Protein AF-A0AAV1LU14-F1 (afdb_monomer_lite)

Sequence (268 aa):
MPRAQYNVAVTFDRQRISSCNCTCSSSAHWCSHIVAVCLYRIHLPTQVCLRAPVSESLQRLRRDQLQKFAQYLISELPRQVLPTAQRILDELLSAQPNQINATCGAPDPTAGASAYEYTSWFLDEKTLHNNINKILVKFCVPAPIVFSDVNYLSTSAPPAAAEWSSLLRPLRGREPEGMWNLLSIVREMFKRNDRNAIPLLEIITEEVMACEQIIVWWYSTKAALVAWGGGTGGGKHGGGGGNSSAQHACSSLCDEVSVHTEINKVGK

Structure (mmCIF, N/CA/C/O backbone):
data_AF-A0AAV1LU14-F1
#
_entry.id   AF-A0AAV1LU14-F1
#
loop_
_atom_site.group_PDB
_atom_site.id
_atom_site.type_symbol
_atom_site.label_atom_id
_atom_site.label_alt_id
_atom_site.label_comp_id
_atom_site.label_asym_id
_atom_site.label_entity_id
_atom_site.label_seq_id
_atom_site.pdbx_PDB_ins_code
_atom_site.Cartn_x
_atom_site.Cartn_y
_atom_site.Cartn_z
_atom_site.occupancy
_atom_site.B_iso_or_equiv
_atom_site.auth_seq_id
_atom_site.auth_comp_id
_atom_site.auth_asym_id
_atom_site.auth_atom_id
_atom_site.pdbx_PDB_model_num
ATOM 1 N N . MET A 1 1 ? -25.941 -21.737 -4.118 1.00 44.78 1 MET A N 1
ATOM 2 C CA . MET A 1 1 ? -24.981 -21.784 -2.992 1.00 44.78 1 MET A CA 1
ATOM 3 C C . MET A 1 1 ? -24.961 -20.420 -2.316 1.00 44.78 1 MET A C 1
ATOM 5 O O . MET A 1 1 ? -25.003 -19.436 -3.050 1.00 44.78 1 MET A O 1
ATOM 9 N N . PRO A 1 2 ? -24.957 -20.325 -0.975 1.00 50.56 2 PRO A N 1
ATOM 10 C CA . PRO A 1 2 ? -24.855 -19.038 -0.292 1.00 50.56 2 PRO A CA 1
ATOM 11 C C . PRO A 1 2 ? -23.513 -18.391 -0.651 1.00 50.56 2 PRO A C 1
ATOM 13 O O . PRO A 1 2 ? -22.479 -19.054 -0.593 1.00 50.56 2 PRO A O 1
ATOM 16 N N . ARG A 1 3 ? -23.515 -17.119 -1.058 1.00 73.19 3 ARG A N 1
ATOM 17 C CA . ARG A 1 3 ? -22.263 -16.371 -1.230 1.00 73.19 3 ARG A CA 1
ATOM 18 C C . ARG A 1 3 ? -21.641 -16.176 0.150 1.00 73.19 3 ARG A C 1
ATOM 20 O O . ARG A 1 3 ? -22.299 -15.634 1.034 1.00 73.19 3 ARG A O 1
ATOM 27 N N . ALA A 1 4 ? -20.399 -16.621 0.324 1.00 81.06 4 ALA A N 1
ATOM 28 C CA . ALA A 1 4 ? -19.637 -16.328 1.530 1.00 81.06 4 ALA A CA 1
ATOM 29 C C . ALA A 1 4 ? -19.513 -14.805 1.694 1.00 81.06 4 ALA A C 1
ATOM 31 O O . ALA A 1 4 ? -19.232 -14.093 0.727 1.00 81.06 4 ALA A O 1
ATOM 32 N N . GLN A 1 5 ? -19.771 -14.310 2.903 1.00 88.44 5 GLN A N 1
ATOM 33 C CA . GLN A 1 5 ? -19.598 -12.903 3.249 1.00 88.44 5 GLN A CA 1
ATOM 34 C C . GLN A 1 5 ? -18.244 -12.726 3.929 1.00 88.44 5 GLN A C 1
ATOM 36 O O . GLN A 1 5 ? -17.899 -13.486 4.832 1.00 88.44 5 GLN A O 1
ATOM 41 N N . TYR A 1 6 ? -17.493 -11.718 3.494 1.00 91.75 6 TYR A N 1
ATOM 42 C CA . TYR A 1 6 ? -16.190 -11.381 4.054 1.00 91.75 6 TYR A CA 1
ATOM 43 C C . TYR A 1 6 ? -16.214 -9.949 4.570 1.00 91.75 6 TYR A C 1
ATOM 45 O O . TYR A 1 6 ? -16.588 -9.022 3.853 1.00 91.75 6 TYR A O 1
ATOM 53 N N . ASN A 1 7 ? -15.765 -9.769 5.805 1.00 90.62 7 ASN A N 1
ATOM 54 C CA . ASN A 1 7 ? -15.493 -8.459 6.373 1.00 90.62 7 ASN A CA 1
ATOM 55 C C . ASN A 1 7 ? -14.121 -7.978 5.901 1.00 90.62 7 ASN A C 1
ATOM 57 O O . ASN A 1 7 ? -13.133 -8.716 6.003 1.00 90.62 7 ASN A O 1
ATOM 61 N N . VAL A 1 8 ? -14.086 -6.749 5.390 1.00 91.94 8 VAL A N 1
ATOM 62 C CA . VAL A 1 8 ? -12.891 -6.058 4.906 1.00 91.94 8 VAL A CA 1
ATOM 63 C C . VAL A 1 8 ? -12.795 -4.719 5.625 1.00 91.94 8 VAL A C 1
ATOM 65 O O . VAL A 1 8 ? -13.772 -3.972 5.674 1.00 91.94 8 VAL A O 1
ATOM 68 N N . ALA A 1 9 ? -11.622 -4.408 6.161 1.00 90.31 9 ALA A N 1
ATOM 69 C CA . ALA A 1 9 ? -11.303 -3.114 6.743 1.00 90.31 9 ALA A CA 1
ATOM 70 C C . ALA A 1 9 ? -10.085 -2.531 6.023 1.00 90.31 9 ALA A C 1
ATOM 72 O O . ALA A 1 9 ? -9.088 -3.225 5.828 1.00 90.31 9 ALA A O 1
ATOM 73 N N . VAL A 1 10 ? -10.179 -1.265 5.621 1.00 91.19 10 VAL A N 1
ATOM 74 C CA . VAL A 1 10 ? -9.091 -0.517 4.983 1.00 91.19 10 VAL A CA 1
ATOM 75 C C . VAL A 1 10 ? -8.906 0.771 5.764 1.00 91.19 10 VAL A C 1
ATOM 77 O O . VAL A 1 10 ? -9.848 1.558 5.886 1.00 91.19 10 VAL A O 1
ATOM 80 N N . THR A 1 11 ? -7.705 0.974 6.288 1.00 89.56 11 THR A N 1
ATOM 81 C CA . THR A 1 11 ? -7.362 2.156 7.074 1.00 89.56 11 THR A CA 1
ATOM 82 C C . THR A 1 11 ? -6.614 3.140 6.196 1.00 89.56 11 THR A C 1
ATOM 84 O O . THR A 1 11 ? -5.674 2.776 5.484 1.00 89.56 11 THR A O 1
ATOM 87 N N . PHE A 1 12 ? -7.048 4.396 6.252 1.00 86.50 12 PHE A N 1
ATOM 88 C CA . PHE A 1 12 ? -6.420 5.494 5.537 1.00 86.50 12 PHE A CA 1
ATOM 89 C C . PHE A 1 12 ? -5.783 6.446 6.534 1.00 86.50 12 PHE A C 1
ATOM 91 O O . PHE A 1 12 ? -6.418 6.835 7.511 1.00 86.50 12 PHE A O 1
ATOM 98 N N . ASP A 1 13 ? -4.561 6.862 6.243 1.00 84.19 13 ASP A N 1
ATOM 99 C CA . ASP A 1 13 ? -3.849 7.863 7.019 1.00 84.19 13 ASP A CA 1
ATOM 100 C C . ASP A 1 13 ? -3.044 8.755 6.072 1.00 84.19 13 ASP A C 1
ATOM 102 O O . ASP A 1 13 ? -2.396 8.254 5.157 1.00 84.19 13 ASP A O 1
ATOM 106 N N . ARG A 1 14 ? -3.136 10.081 6.233 1.00 82.31 14 ARG A N 1
ATOM 107 C CA . ARG A 1 14 ? -2.430 11.091 5.409 1.00 82.31 14 ARG A CA 1
ATOM 108 C C . ARG A 1 14 ? -2.402 10.775 3.903 1.00 82.31 14 ARG A C 1
ATOM 110 O O . ARG A 1 14 ? -1.352 10.825 3.271 1.00 82.31 14 ARG A O 1
ATOM 117 N N . GLN A 1 15 ? -3.571 10.468 3.329 1.00 80.88 15 GLN A N 1
ATOM 118 C CA . GLN A 1 15 ? -3.760 10.111 1.906 1.00 80.88 15 GLN A CA 1
ATOM 119 C C . GLN A 1 15 ? -3.139 8.769 1.470 1.00 80.88 15 GLN A C 1
ATOM 121 O O . GLN A 1 15 ? -3.100 8.464 0.282 1.00 80.88 15 GLN A O 1
ATOM 126 N N . ARG A 1 16 ? -2.701 7.934 2.411 1.00 86.62 16 ARG A N 1
ATOM 127 C CA . ARG A 1 16 ? -2.144 6.601 2.168 1.00 86.62 16 ARG A CA 1
ATOM 128 C C . ARG A 1 16 ? -3.057 5.540 2.748 1.00 86.62 16 ARG A C 1
ATOM 130 O O . ARG A 1 16 ? -3.745 5.772 3.737 1.00 86.62 16 ARG A O 1
ATOM 137 N N . ILE A 1 17 ? -3.043 4.360 2.145 1.00 90.38 17 ILE A N 1
ATOM 138 C CA . ILE A 1 17 ? -3.579 3.164 2.792 1.00 90.38 17 ILE A CA 1
ATOM 139 C C . ILE A 1 17 ? -2.483 2.654 3.723 1.00 90.38 17 ILE A C 1
ATOM 141 O O . ILE A 1 17 ? -1.405 2.315 3.242 1.00 90.38 17 ILE A O 1
ATOM 145 N N . SER A 1 18 ? -2.736 2.656 5.030 1.00 89.25 18 SER A N 1
ATOM 146 C CA . SER A 1 18 ? -1.753 2.278 6.059 1.00 89.25 18 SER A CA 1
ATOM 147 C C . SER A 1 18 ? -1.917 0.834 6.527 1.00 89.25 18 SER A C 1
ATOM 149 O O . SER A 1 18 ? -0.957 0.200 6.954 1.00 89.25 18 SER A O 1
ATOM 151 N N . SER A 1 19 ? -3.120 0.273 6.404 1.00 89.38 19 SER A N 1
ATOM 152 C CA . SER A 1 19 ? -3.358 -1.153 6.623 1.00 89.38 19 SER A CA 1
ATOM 153 C C . SER A 1 19 ? -4.611 -1.637 5.903 1.00 89.38 19 SER A C 1
ATOM 155 O O . SER A 1 19 ? -5.549 -0.878 5.646 1.00 89.38 19 SER A O 1
ATOM 157 N N . CYS A 1 20 ? -4.622 -2.926 5.577 1.00 91.69 20 CYS A N 1
ATOM 158 C CA . CYS A 1 20 ? -5.794 -3.638 5.091 1.00 91.69 20 CYS A CA 1
ATOM 159 C C . CYS A 1 20 ? -5.951 -4.941 5.872 1.00 91.69 20 CYS A C 1
ATOM 161 O O . CYS A 1 20 ? -4.972 -5.634 6.136 1.00 91.69 20 CYS A O 1
ATOM 163 N N . ASN A 1 21 ? -7.188 -5.294 6.199 1.00 91.25 21 ASN A N 1
ATOM 164 C CA . ASN A 1 21 ? -7.527 -6.567 6.815 1.00 91.25 21 ASN A CA 1
ATOM 165 C C . ASN A 1 21 ? -8.732 -7.179 6.101 1.00 91.25 21 ASN A C 1
ATOM 167 O O . ASN A 1 21 ? -9.701 -6.486 5.786 1.00 91.25 21 ASN A O 1
ATOM 171 N N . CYS A 1 22 ? -8.689 -8.485 5.865 1.00 93.50 22 CYS A N 1
ATOM 172 C CA . CYS A 1 22 ? -9.801 -9.229 5.300 1.00 93.50 22 CYS A CA 1
ATOM 173 C C . CYS A 1 22 ? -9.942 -10.575 6.003 1.00 93.50 22 CYS A C 1
ATOM 175 O O . CYS A 1 22 ? -8.968 -11.278 6.230 1.00 93.50 22 CYS A O 1
ATOM 177 N N . THR A 1 23 ? -11.183 -10.958 6.282 1.00 94.06 23 THR A N 1
ATOM 178 C CA . THR A 1 23 ? -11.536 -12.246 6.909 1.00 94.06 23 THR A CA 1
ATOM 179 C C . THR A 1 23 ? -11.527 -13.439 5.943 1.00 94.06 23 THR A C 1
ATOM 181 O O . THR A 1 23 ? -11.951 -14.534 6.305 1.00 94.06 23 THR A O 1
ATOM 184 N N . CYS A 1 24 ? -11.080 -13.253 4.698 1.00 93.44 24 CYS A N 1
ATOM 185 C CA . CYS A 1 24 ? -10.922 -14.357 3.753 1.00 93.44 24 CYS A CA 1
ATOM 186 C C . CYS A 1 24 ? -9.660 -15.184 4.051 1.00 93.44 24 CYS A C 1
ATOM 188 O O . CYS A 1 24 ? -8.749 -14.726 4.730 1.00 93.44 24 CYS A O 1
ATOM 190 N N . SER A 1 25 ? -9.570 -16.390 3.492 1.00 91.62 25 SER A N 1
ATOM 191 C CA . SER A 1 25 ? -8.435 -17.305 3.693 1.00 91.62 25 SER A CA 1
ATOM 192 C C . SER A 1 25 ? -7.202 -16.990 2.831 1.00 91.62 25 SER A C 1
ATOM 194 O O . SER A 1 25 ? -6.298 -17.814 2.727 1.00 91.62 25 SER A O 1
ATOM 196 N N . SER A 1 26 ? -7.178 -15.843 2.149 1.00 89.44 26 SER A N 1
ATOM 197 C CA . SER A 1 26 ? -6.052 -15.443 1.303 1.00 89.44 26 SER A CA 1
ATOM 198 C C . SER A 1 26 ? -4.865 -15.021 2.164 1.00 89.44 26 SER A C 1
ATOM 200 O O . SER A 1 26 ? -5.010 -14.160 3.023 1.00 89.44 26 SER A O 1
ATOM 202 N N . SER A 1 27 ? -3.678 -15.548 1.867 1.00 87.19 27 SER A N 1
ATOM 203 C CA . SER A 1 27 ? -2.420 -15.093 2.472 1.00 87.19 27 SER A CA 1
ATOM 204 C C . SER A 1 27 ? -1.851 -13.827 1.820 1.00 87.19 27 SER A C 1
ATOM 206 O O . SER A 1 27 ? -0.866 -13.280 2.305 1.00 87.19 27 SER A O 1
ATOM 208 N N . ALA A 1 28 ? -2.427 -13.370 0.703 1.00 85.88 28 ALA A N 1
ATOM 209 C CA . ALA A 1 28 ? -1.973 -12.165 0.016 1.00 85.88 28 ALA A CA 1
ATOM 210 C C . ALA A 1 28 ? -2.327 -10.892 0.801 1.00 85.88 28 ALA A C 1
ATOM 212 O O . ALA A 1 28 ? -3.472 -10.731 1.228 1.00 85.88 28 ALA A O 1
ATOM 213 N N . HIS A 1 29 ? -1.381 -9.950 0.865 1.00 86.12 29 HIS A N 1
ATOM 214 C CA . HIS A 1 29 ? -1.589 -8.607 1.423 1.00 86.12 29 HIS A CA 1
ATOM 215 C C . HIS A 1 29 ? -2.742 -7.853 0.732 1.00 86.12 29 HIS A C 1
ATOM 217 O O . HIS A 1 29 ? -3.479 -7.111 1.377 1.00 86.12 29 HIS A O 1
ATOM 223 N N . TRP A 1 30 ? -2.932 -8.091 -0.571 1.00 91.31 30 TRP A N 1
ATOM 224 C CA . TRP A 1 30 ? -3.971 -7.484 -1.406 1.00 91.31 30 TRP A CA 1
ATOM 225 C C . TRP A 1 30 ? -4.841 -8.556 -2.066 1.00 91.31 30 TRP A C 1
ATOM 227 O O . TRP A 1 30 ? -4.646 -8.927 -3.222 1.00 91.31 30 TRP A O 1
ATOM 237 N N . CYS A 1 31 ? -5.815 -9.086 -1.327 1.00 93.31 31 CYS A N 1
ATOM 238 C CA . CYS A 1 31 ? -6.802 -10.004 -1.897 1.00 93.31 31 CYS A CA 1
ATOM 239 C C . CYS A 1 31 ? -7.838 -9.271 -2.772 1.00 93.31 31 CYS A C 1
ATOM 241 O O . CYS A 1 31 ? -8.047 -8.061 -2.646 1.00 93.31 31 CYS A O 1
ATOM 243 N N . SER A 1 32 ? -8.555 -10.015 -3.619 1.00 94.50 32 SER A N 1
ATOM 244 C CA . SER A 1 32 ? -9.593 -9.460 -4.501 1.00 94.50 32 SER A CA 1
ATOM 245 C C . SER A 1 32 ? -10.695 -8.706 -3.747 1.00 94.50 32 SER A C 1
ATOM 247 O O . SER A 1 32 ? -11.228 -7.736 -4.276 1.00 94.50 32 SER A O 1
ATOM 249 N N . HIS A 1 33 ? -11.009 -9.094 -2.506 1.00 94.69 33 HIS A N 1
ATOM 250 C CA . HIS A 1 33 ? -11.988 -8.396 -1.669 1.00 94.69 33 HIS A CA 1
ATOM 251 C C . HIS A 1 33 ? -11.509 -7.003 -1.241 1.00 94.69 33 HIS A C 1
ATOM 253 O O . HIS A 1 33 ? -12.288 -6.054 -1.282 1.00 94.69 33 HIS A O 1
ATOM 259 N N . ILE A 1 34 ? -10.230 -6.864 -0.874 1.00 94.50 34 ILE A N 1
ATOM 260 C CA . ILE A 1 34 ? -9.627 -5.562 -0.547 1.00 94.50 34 ILE A CA 1
ATOM 261 C C . ILE A 1 34 ? -9.656 -4.667 -1.787 1.00 94.50 34 ILE A C 1
ATOM 263 O O . ILE A 1 34 ? -10.159 -3.546 -1.726 1.00 94.50 34 ILE A O 1
ATOM 267 N N . VAL A 1 35 ? -9.204 -5.192 -2.932 1.00 94.06 35 VAL A N 1
ATOM 268 C CA . VAL A 1 35 ? -9.213 -4.456 -4.205 1.00 94.06 35 VAL A CA 1
ATOM 269 C C . VAL A 1 35 ? -10.634 -4.026 -4.576 1.00 94.06 35 VAL A C 1
ATOM 271 O O . VAL A 1 35 ? -10.850 -2.867 -4.927 1.00 94.06 35 VAL A O 1
ATOM 274 N N . ALA A 1 36 ? -11.618 -4.918 -4.437 1.00 93.56 36 ALA A N 1
ATOM 275 C CA . ALA A 1 36 ? -13.019 -4.613 -4.709 1.00 93.56 36 ALA A CA 1
ATOM 276 C C . ALA A 1 36 ? -13.546 -3.473 -3.825 1.00 93.56 36 ALA A C 1
ATOM 278 O O . ALA A 1 36 ? -14.210 -2.577 -4.339 1.00 93.56 36 ALA A O 1
ATOM 279 N N . VAL A 1 37 ? -13.218 -3.454 -2.528 1.00 92.19 37 VAL A N 1
ATOM 280 C CA . VAL A 1 37 ? -13.609 -2.361 -1.619 1.00 92.19 37 VAL A CA 1
ATOM 281 C C . VAL A 1 37 ? -12.940 -1.041 -2.003 1.00 92.19 37 VAL A C 1
ATOM 283 O O . VAL A 1 37 ? -13.609 -0.006 -2.036 1.00 92.19 37 VAL A O 1
ATOM 286 N N . CYS A 1 38 ? -11.649 -1.057 -2.348 1.00 92.50 38 CYS A N 1
ATOM 287 C CA . CYS A 1 38 ? -10.942 0.138 -2.812 1.00 92.50 38 CYS A CA 1
ATOM 288 C C . CYS A 1 38 ? -11.562 0.702 -4.100 1.00 92.50 38 CYS A C 1
ATOM 290 O O . CYS A 1 38 ? -11.846 1.899 -4.165 1.00 92.50 38 CYS A O 1
ATOM 292 N N . LEU A 1 39 ? -11.832 -0.149 -5.095 1.00 93.81 39 LEU A N 1
ATOM 293 C CA . LEU A 1 39 ? -12.481 0.251 -6.347 1.00 93.81 39 LEU A CA 1
ATOM 294 C C . LEU A 1 39 ? -13.906 0.756 -6.108 1.00 93.81 39 LEU A C 1
ATOM 296 O O . LEU A 1 39 ? -14.283 1.802 -6.631 1.00 93.81 39 LEU A O 1
ATOM 300 N N . TYR A 1 40 ? -14.684 0.063 -5.273 1.00 92.94 40 TYR A N 1
ATOM 301 C CA . TYR A 1 40 ? -16.038 0.479 -4.916 1.00 92.94 40 TYR A CA 1
ATOM 302 C C . TYR A 1 40 ? -16.048 1.875 -4.288 1.00 92.94 40 TYR A C 1
ATOM 304 O O . TYR A 1 40 ? -16.843 2.720 -4.689 1.00 92.94 40 TYR A O 1
ATOM 312 N N . ARG A 1 41 ? -15.111 2.164 -3.376 1.00 91.94 41 ARG A N 1
ATOM 313 C CA . ARG A 1 41 ? -14.940 3.503 -2.793 1.00 91.94 41 ARG A CA 1
ATOM 314 C C . ARG A 1 41 ? -14.586 4.561 -3.839 1.00 91.94 41 ARG A C 1
ATOM 316 O O . ARG A 1 41 ? -15.063 5.685 -3.731 1.00 91.94 41 ARG A O 1
ATOM 323 N N . ILE A 1 42 ? -13.742 4.232 -4.818 1.00 91.75 42 ILE A N 1
ATOM 324 C CA . ILE A 1 42 ? -13.358 5.163 -5.892 1.00 91.75 42 ILE A CA 1
ATOM 325 C C . ILE A 1 42 ? -14.565 5.494 -6.776 1.00 91.75 42 ILE A C 1
ATOM 327 O O . ILE A 1 42 ? -14.777 6.657 -7.110 1.00 91.75 42 ILE A O 1
ATOM 331 N N . HIS A 1 43 ? -15.365 4.490 -7.137 1.00 94.12 43 HIS A N 1
ATOM 332 C CA . HIS A 1 43 ? -16.510 4.671 -8.028 1.00 94.12 43 HIS A CA 1
ATOM 333 C C . HIS A 1 43 ? -17.744 5.252 -7.329 1.00 94.12 43 HIS A C 1
ATOM 335 O O . HIS A 1 43 ? -18.488 6.016 -7.939 1.00 94.12 43 HIS A O 1
ATOM 341 N N . LEU A 1 44 ? -17.972 4.897 -6.062 1.00 92.69 44 LEU A N 1
ATOM 342 C CA . LEU A 1 44 ? -19.162 5.254 -5.286 1.00 92.69 44 LEU A CA 1
ATOM 343 C C . LEU A 1 44 ? -18.769 5.834 -3.913 1.00 92.69 44 LEU A C 1
ATOM 345 O O . LEU A 1 44 ? -19.103 5.260 -2.872 1.00 92.69 44 LEU A O 1
ATOM 349 N N . PRO A 1 45 ? -18.082 6.991 -3.877 1.00 86.56 45 PRO A N 1
ATOM 350 C CA . PRO A 1 45 ? -17.501 7.536 -2.648 1.00 86.56 45 PRO A CA 1
ATOM 351 C C . PRO A 1 45 ? -18.541 7.865 -1.573 1.00 86.56 45 PRO A C 1
ATOM 353 O O . PRO A 1 45 ? -18.254 7.743 -0.387 1.00 86.56 45 PRO A O 1
ATOM 356 N N . THR A 1 46 ? -19.760 8.239 -1.967 1.00 88.00 46 THR A N 1
ATOM 357 C CA . THR A 1 46 ? -20.853 8.581 -1.042 1.00 88.00 46 THR A CA 1
ATOM 358 C C . THR A 1 46 ? -21.524 7.363 -0.414 1.00 88.00 46 THR A C 1
ATOM 360 O O . THR A 1 46 ? -22.219 7.501 0.588 1.00 88.00 46 THR A O 1
ATOM 363 N N . GLN A 1 47 ? -21.324 6.169 -0.980 1.00 87.44 47 GLN A N 1
ATOM 364 C CA . GLN A 1 47 ? -21.924 4.932 -0.475 1.00 87.44 47 GLN A CA 1
ATOM 365 C C . GLN A 1 47 ? -21.024 4.210 0.534 1.00 87.44 47 GLN A C 1
ATOM 367 O O . GLN A 1 47 ? -21.460 3.258 1.179 1.00 87.44 47 GLN A O 1
ATOM 372 N N . VAL A 1 48 ? -19.772 4.649 0.688 1.00 83.31 48 VAL A N 1
ATOM 373 C CA . VAL A 1 48 ? -18.834 4.082 1.658 1.00 83.31 48 VAL A CA 1
ATOM 374 C C . VAL A 1 48 ? -18.821 4.950 2.908 1.00 83.31 48 VAL A C 1
ATOM 376 O O . VAL A 1 48 ? -18.328 6.075 2.900 1.00 83.31 48 VAL A O 1
ATOM 379 N N . CYS A 1 49 ? -19.344 4.412 4.010 1.00 80.94 49 CYS A N 1
ATOM 380 C CA . CYS A 1 49 ? -19.276 5.079 5.305 1.00 80.94 49 CYS A CA 1
ATOM 381 C C . CYS A 1 49 ? -17.825 5.105 5.800 1.00 80.94 49 CYS A C 1
ATOM 383 O O . CYS A 1 49 ? -17.269 4.069 6.168 1.00 80.94 49 CYS A O 1
ATOM 385 N N . LEU A 1 50 ? -17.229 6.295 5.855 1.00 82.50 50 LEU A N 1
ATOM 386 C CA . LEU A 1 50 ? -15.981 6.513 6.579 1.00 82.50 50 LEU A CA 1
ATOM 387 C C . LEU A 1 50 ? -16.293 6.572 8.073 1.00 82.50 50 LEU A C 1
ATOM 389 O O . LEU A 1 50 ? -17.256 7.217 8.488 1.00 82.50 50 LEU A O 1
ATOM 393 N N . ARG A 1 51 ? -15.499 5.871 8.877 1.00 84.69 51 ARG A N 1
ATOM 394 C CA . ARG A 1 51 ? -15.614 5.897 10.334 1.00 84.69 51 ARG A CA 1
ATOM 395 C C . ARG A 1 51 ? -14.376 6.565 10.902 1.00 84.69 51 ARG A C 1
ATOM 397 O O . ARG A 1 51 ? -13.267 6.254 10.479 1.00 84.69 51 ARG A O 1
ATOM 404 N N . ALA A 1 52 ? -14.597 7.485 11.832 1.00 83.75 52 ALA A N 1
ATOM 405 C CA . ALA A 1 52 ? -13.540 8.021 12.669 1.00 83.75 52 ALA A CA 1
ATOM 406 C C . ALA A 1 52 ? -12.935 6.907 13.546 1.00 83.75 52 ALA A C 1
ATOM 408 O O . ALA A 1 52 ? -13.586 5.866 13.729 1.00 83.75 52 ALA A O 1
ATOM 409 N N . PRO A 1 53 ? -11.734 7.122 14.110 1.00 84.88 53 PRO A N 1
ATOM 410 C CA . PRO A 1 53 ? -11.186 6.244 15.133 1.00 84.88 53 PRO A CA 1
ATOM 411 C C . PRO A 1 53 ? -12.209 5.957 16.236 1.00 84.88 53 PRO A C 1
ATOM 413 O O . PRO A 1 53 ? -13.044 6.795 16.599 1.00 84.88 53 PRO A O 1
ATOM 416 N N . VAL A 1 54 ? -12.163 4.744 16.771 1.00 88.12 54 VAL A N 1
ATOM 417 C CA . VAL A 1 54 ? -13.096 4.265 17.790 1.00 88.12 54 VAL A CA 1
ATOM 418 C C . VAL A 1 54 ? -13.019 5.147 19.033 1.00 88.12 54 VAL A C 1
ATOM 420 O O . VAL A 1 54 ? -14.062 5.463 19.598 1.00 88.12 54 VAL A O 1
ATOM 423 N N . SER A 1 55 ? -11.832 5.625 19.413 1.00 86.31 55 SER A N 1
ATOM 424 C CA . SER A 1 55 ? -11.641 6.573 20.521 1.00 86.31 55 SER A CA 1
ATOM 425 C C . SER A 1 55 ? -12.489 7.839 20.388 1.00 86.31 55 SER A C 1
ATOM 427 O O . SER A 1 55 ? -13.117 8.242 21.365 1.00 86.31 55 SER A O 1
ATOM 429 N N . GLU A 1 56 ? -12.595 8.424 19.192 1.00 87.88 56 GLU A N 1
ATOM 430 C CA . GLU A 1 56 ? -13.434 9.605 18.948 1.00 87.88 56 GLU A CA 1
ATOM 431 C C . GLU A 1 56 ? -14.920 9.277 19.155 1.00 87.88 56 GLU A C 1
ATOM 433 O O . GLU A 1 56 ? -15.674 10.042 19.760 1.00 87.88 56 GLU A O 1
ATOM 438 N N . SER A 1 57 ? -15.345 8.092 18.708 1.00 90.31 57 SER A N 1
ATOM 439 C CA . SER A 1 57 ? -16.714 7.623 18.932 1.00 90.31 57 SER A CA 1
ATOM 440 C C . SER A 1 57 ? -16.989 7.390 20.419 1.00 90.31 57 SER A C 1
ATOM 442 O O . SER A 1 57 ? -18.039 7.804 20.906 1.00 90.31 57 SER A O 1
ATOM 444 N N . LEU A 1 58 ? -16.044 6.791 21.153 1.00 90.44 58 LEU A N 1
ATOM 445 C CA . LEU A 1 58 ? -16.151 6.543 22.594 1.00 90.44 58 LEU A CA 1
ATOM 446 C C . LEU A 1 58 ? -16.232 7.845 23.40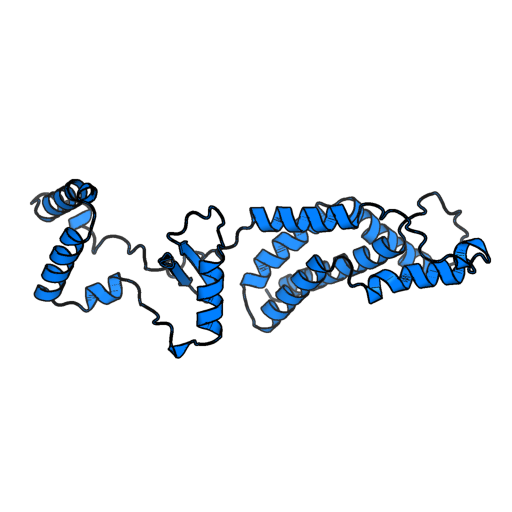0 1.00 90.44 58 LEU A C 1
ATOM 448 O O . LEU A 1 58 ? -17.049 7.932 24.313 1.00 90.44 58 LEU A O 1
ATOM 452 N N . GLN A 1 59 ? -15.455 8.871 23.037 1.00 87.56 59 GLN A N 1
ATOM 453 C CA . GLN A 1 59 ? -15.480 10.187 23.694 1.00 87.56 59 GLN A CA 1
ATOM 454 C C . GLN A 1 59 ? -16.836 10.893 23.575 1.00 87.56 59 GLN A C 1
ATOM 456 O O . GLN A 1 59 ? -17.214 11.673 24.448 1.00 87.56 59 GLN A O 1
ATOM 461 N N . ARG A 1 60 ? -17.591 10.616 22.507 1.00 90.38 60 ARG A N 1
ATOM 462 C CA . ARG A 1 60 ? -18.930 11.179 22.287 1.00 90.38 60 ARG A CA 1
ATOM 463 C C . ARG A 1 60 ? -20.026 10.459 23.081 1.00 90.38 60 ARG A C 1
ATOM 465 O O . ARG A 1 60 ? -21.152 10.957 23.137 1.00 90.38 60 ARG A O 1
ATOM 472 N N . LEU A 1 61 ? -19.743 9.290 23.665 1.00 92.94 61 LEU A N 1
ATOM 473 C CA . LEU A 1 61 ? -20.724 8.512 24.422 1.00 92.94 61 LEU A CA 1
ATOM 474 C C . LEU A 1 61 ? -20.883 9.037 25.853 1.00 92.94 61 LEU A C 1
ATOM 476 O O . LEU A 1 61 ? -19.924 9.352 26.551 1.00 92.94 61 LEU A O 1
ATOM 480 N N . ARG A 1 62 ? -22.130 9.057 26.333 1.00 94.44 62 ARG A N 1
ATOM 481 C CA . ARG A 1 62 ? -22.445 9.278 27.754 1.00 94.44 62 ARG A CA 1
ATOM 482 C C . ARG A 1 62 ? -22.151 8.019 28.573 1.00 94.44 62 ARG A C 1
ATOM 484 O O . ARG A 1 62 ? -22.104 6.920 28.025 1.00 94.44 62 ARG A O 1
ATOM 491 N N . ARG A 1 63 ? -22.041 8.155 29.901 1.00 93.69 63 ARG A N 1
ATOM 492 C CA . ARG A 1 63 ? -21.736 7.041 30.823 1.00 93.69 63 ARG A CA 1
ATOM 493 C C . ARG A 1 63 ? -22.664 5.831 30.652 1.00 93.69 63 ARG A C 1
ATOM 495 O O . ARG A 1 63 ? -22.184 4.704 30.623 1.00 93.69 63 ARG A O 1
ATOM 502 N N . ASP A 1 64 ? -23.970 6.054 30.508 1.00 95.31 64 ASP A N 1
ATOM 503 C CA . ASP A 1 64 ? -24.956 4.984 30.304 1.00 95.31 64 ASP A CA 1
ATOM 504 C C . ASP A 1 64 ? -24.768 4.270 28.956 1.00 95.31 64 ASP A C 1
ATOM 506 O O . ASP A 1 64 ? -24.907 3.051 28.865 1.00 95.31 64 ASP A O 1
ATOM 510 N N . GLN A 1 65 ? -24.416 5.020 27.909 1.00 95.06 65 GLN A N 1
ATOM 511 C CA . GLN A 1 65 ? -24.153 4.480 26.575 1.00 95.06 65 GLN A CA 1
ATOM 512 C C . GLN A 1 65 ? -22.835 3.712 26.535 1.00 95.06 65 GLN A C 1
ATOM 514 O O . GLN A 1 65 ? -22.776 2.655 25.919 1.00 95.06 65 GLN A O 1
ATOM 519 N N . LEU A 1 66 ? -21.805 4.199 27.228 1.00 93.88 66 LEU A N 1
ATOM 520 C CA . LEU A 1 66 ? -20.520 3.519 27.343 1.00 93.88 66 LEU A CA 1
ATOM 521 C C . LEU A 1 66 ? -20.658 2.194 28.107 1.00 93.88 66 LEU A C 1
ATOM 523 O O . LEU A 1 66 ? -20.098 1.183 27.692 1.00 93.88 66 LEU A O 1
ATOM 527 N N . GLN A 1 67 ? -21.460 2.171 29.178 1.00 93.69 67 GLN A N 1
ATOM 528 C CA . GLN A 1 67 ? -21.757 0.939 29.912 1.00 93.69 67 GLN A CA 1
ATOM 529 C C . GLN A 1 67 ? -22.506 -0.073 29.036 1.00 93.69 67 GLN A C 1
ATOM 531 O O . GLN A 1 67 ? -22.133 -1.244 29.008 1.00 93.69 67 GLN A O 1
ATOM 536 N N . LYS A 1 68 ? -23.520 0.376 28.28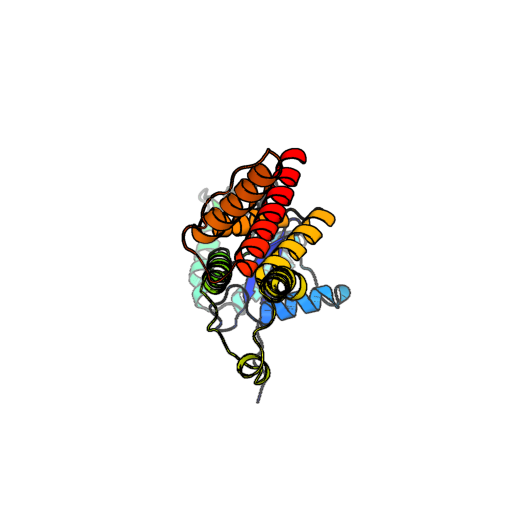2 1.00 95.44 68 LYS A N 1
ATOM 537 C CA . LYS A 1 68 ? -24.212 -0.476 27.303 1.00 95.44 68 LYS A CA 1
ATOM 538 C C . LYS A 1 68 ? -23.239 -0.991 26.247 1.00 95.44 68 LYS A C 1
ATOM 540 O O . LYS A 1 68 ? -23.200 -2.190 26.008 1.00 95.44 68 LYS A O 1
ATOM 545 N N . PHE A 1 69 ? -22.422 -0.118 25.662 1.00 94.44 69 PHE A N 1
ATOM 546 C CA . PHE A 1 69 ? -21.410 -0.496 24.678 1.00 94.44 69 PHE A CA 1
ATOM 547 C C . PHE A 1 69 ? -20.489 -1.600 25.210 1.00 94.44 69 PHE A C 1
ATOM 549 O O . PHE A 1 69 ? -20.328 -2.617 24.544 1.00 94.44 69 PHE A O 1
ATOM 556 N N . ALA A 1 70 ? -19.956 -1.452 26.427 1.00 93.38 70 ALA A N 1
ATOM 557 C CA . ALA A 1 70 ? -19.104 -2.466 27.044 1.00 93.38 70 ALA A CA 1
ATOM 558 C C . ALA A 1 70 ? -19.840 -3.803 27.257 1.00 93.38 70 ALA A C 1
ATOM 560 O O . ALA A 1 70 ? -19.289 -4.859 26.956 1.00 93.38 70 ALA A O 1
ATOM 561 N N . GLN A 1 71 ? -21.093 -3.772 27.722 1.00 92.88 71 GLN A N 1
ATOM 562 C CA . GLN A 1 71 ? -21.908 -4.978 27.920 1.00 92.88 71 GLN A CA 1
ATOM 563 C C . GLN A 1 71 ? -22.188 -5.711 26.602 1.00 92.88 71 GLN A C 1
ATOM 565 O O . GLN A 1 71 ? -21.994 -6.924 26.525 1.00 92.88 71 GLN A O 1
ATOM 570 N N . TYR A 1 72 ? -22.593 -4.978 25.562 1.00 94.88 72 TYR A N 1
ATOM 571 C CA . TYR A 1 72 ? -22.835 -5.552 24.239 1.00 94.88 72 TYR A CA 1
ATOM 572 C C . TYR A 1 72 ? -21.540 -6.081 23.612 1.00 94.88 72 TYR A C 1
ATOM 574 O O . TYR A 1 72 ? -21.528 -7.189 23.083 1.00 94.88 72 TYR A O 1
ATOM 582 N N . LEU A 1 73 ? -20.425 -5.356 23.743 1.00 92.69 73 LEU A N 1
ATOM 583 C CA . LEU A 1 73 ? -19.124 -5.808 23.251 1.00 92.69 73 LEU A CA 1
ATOM 584 C C . LEU A 1 73 ? -18.698 -7.130 23.909 1.00 92.69 73 LEU A C 1
ATOM 586 O O . LEU A 1 73 ? -18.283 -8.050 23.213 1.00 92.69 73 LEU A O 1
ATOM 590 N N . ILE A 1 74 ? -18.853 -7.263 25.231 1.00 92.06 74 ILE A N 1
ATOM 591 C CA . ILE A 1 74 ? -18.563 -8.516 25.947 1.00 92.06 74 ILE A CA 1
ATOM 592 C C . ILE A 1 74 ? -19.476 -9.657 25.470 1.00 92.06 74 ILE A C 1
ATOM 594 O O . ILE A 1 74 ? -19.020 -10.794 25.380 1.00 92.06 74 ILE A O 1
ATOM 598 N N . SER A 1 75 ? -20.745 -9.371 25.154 1.00 91.38 75 SER A N 1
ATOM 599 C CA . SER A 1 75 ? -21.691 -10.394 24.688 1.00 91.38 75 SER A CA 1
ATOM 600 C C . SER A 1 75 ? -21.420 -10.902 23.267 1.00 91.38 75 SER A C 1
ATOM 602 O O . SER A 1 75 ? -21.683 -12.069 22.987 1.00 91.38 75 SER A O 1
ATOM 604 N N . GLU A 1 76 ? -20.879 -10.050 22.393 1.00 92.19 76 GLU A N 1
ATOM 605 C CA . GLU A 1 76 ? -20.609 -10.373 20.984 1.00 92.19 76 GLU A CA 1
ATOM 606 C C . GLU A 1 76 ? -19.236 -11.036 20.775 1.00 92.19 76 GLU A C 1
ATOM 608 O O . GLU A 1 76 ? -19.011 -11.726 19.780 1.00 92.19 76 GLU A O 1
ATOM 613 N N . LEU A 1 77 ? -18.290 -10.836 21.698 1.00 90.44 77 LEU A N 1
ATOM 614 C CA . LEU A 1 77 ? -16.945 -11.395 21.581 1.00 90.44 77 LEU A CA 1
ATOM 615 C C . LEU A 1 77 ? -16.873 -12.870 22.043 1.00 90.44 77 LEU A C 1
ATOM 617 O O . LEU A 1 77 ? -17.617 -13.297 22.928 1.00 90.44 77 LEU A O 1
ATOM 621 N N . PRO A 1 78 ? -15.934 -13.679 21.505 1.00 89.25 78 PRO A N 1
ATOM 622 C CA . PRO A 1 78 ? -15.739 -15.061 21.945 1.00 89.25 78 PRO A CA 1
ATOM 623 C C . PRO A 1 78 ? -15.404 -15.159 23.439 1.00 89.25 78 PRO A C 1
ATOM 625 O O . PRO A 1 78 ? -14.614 -14.376 23.954 1.00 89.25 78 PRO A O 1
ATOM 628 N N . ARG A 1 79 ? -15.876 -16.204 24.134 1.00 88.00 79 ARG A N 1
ATOM 629 C CA . ARG A 1 79 ? -15.638 -16.391 25.588 1.00 88.00 79 ARG A CA 1
ATOM 630 C C . ARG A 1 79 ? -14.160 -16.365 26.015 1.00 88.00 79 ARG A C 1
ATOM 632 O O . ARG A 1 79 ? -13.867 -16.153 27.186 1.00 88.00 79 ARG A O 1
ATOM 639 N N . GLN A 1 80 ? -13.234 -16.564 25.080 1.00 90.94 80 GLN A N 1
ATOM 640 C CA . GLN A 1 80 ? -11.787 -16.510 25.302 1.00 90.94 80 GLN A CA 1
ATOM 641 C C . GLN A 1 80 ? -11.278 -15.125 25.734 1.00 90.94 80 GLN A C 1
ATOM 643 O O . GLN A 1 80 ? -10.241 -15.058 26.383 1.00 90.94 80 GLN A O 1
ATOM 648 N N . VAL A 1 81 ? -11.991 -14.031 25.429 1.00 91.12 81 VAL A N 1
ATOM 649 C CA . VAL A 1 81 ? -11.599 -12.684 25.890 1.00 91.12 81 VAL A CA 1
ATOM 650 C C . VAL A 1 81 ? -12.049 -12.368 27.321 1.00 91.12 81 VAL A C 1
ATOM 652 O O . VAL A 1 81 ? -11.582 -11.382 27.890 1.00 91.12 81 VAL A O 1
ATOM 655 N N . LEU A 1 82 ? -12.912 -13.191 27.936 1.00 91.06 82 LEU A N 1
ATOM 656 C CA . LEU A 1 82 ? -13.437 -12.930 29.284 1.00 91.06 82 LEU A CA 1
ATOM 657 C C . LEU A 1 82 ? -12.345 -12.851 30.366 1.00 91.06 82 LEU A C 1
ATOM 659 O O . LEU A 1 82 ? -12.391 -11.903 31.147 1.00 91.06 82 LEU A O 1
ATOM 663 N N . PRO A 1 83 ? -11.335 -13.747 30.417 1.00 93.50 83 PRO A N 1
ATOM 664 C CA . PRO A 1 83 ? -10.251 -13.624 31.393 1.00 93.50 83 PRO A CA 1
ATOM 665 C C . PRO A 1 83 ? -9.467 -12.315 31.239 1.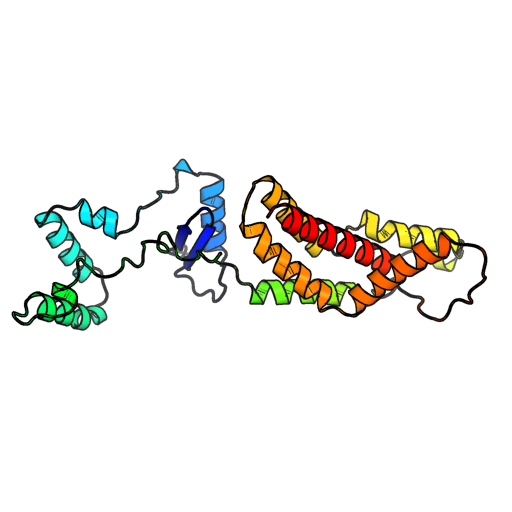00 93.50 83 PRO A C 1
ATOM 667 O O . PRO A 1 83 ? -9.118 -11.675 32.228 1.00 93.50 83 PRO A O 1
ATOM 670 N N . THR A 1 84 ? -9.225 -11.881 29.998 1.00 92.06 84 THR A N 1
ATOM 671 C CA . THR A 1 84 ? -8.546 -10.610 29.715 1.00 92.06 84 THR A CA 1
ATOM 672 C C . THR A 1 84 ? -9.389 -9.418 30.159 1.00 92.06 84 THR A C 1
ATOM 674 O O . THR A 1 84 ? -8.854 -8.503 30.779 1.00 92.06 84 THR A O 1
ATOM 677 N N . ALA A 1 85 ? -10.694 -9.438 29.878 1.00 91.81 85 ALA A N 1
ATOM 678 C CA . ALA A 1 85 ? -11.618 -8.393 30.304 1.00 91.81 85 ALA A CA 1
ATOM 679 C C . ALA A 1 85 ? -11.702 -8.302 31.836 1.00 91.81 85 ALA A C 1
ATOM 681 O O . ALA A 1 85 ? -11.611 -7.204 32.379 1.00 91.81 85 ALA A O 1
ATOM 682 N N . GLN A 1 86 ? -11.799 -9.441 32.531 1.00 91.50 86 GLN A N 1
ATOM 683 C CA . GLN A 1 86 ? -11.843 -9.483 33.994 1.00 91.50 86 GLN A CA 1
ATOM 684 C C . GLN A 1 86 ? -10.561 -8.920 34.612 1.00 91.50 86 GLN A C 1
ATOM 686 O O . GLN A 1 86 ? -10.645 -8.064 35.483 1.00 91.50 86 GLN A O 1
ATOM 691 N N . ARG A 1 87 ? -9.384 -9.302 34.098 1.00 93.06 87 ARG A N 1
ATOM 692 C CA . ARG A 1 87 ? -8.102 -8.742 34.555 1.00 93.06 87 ARG A CA 1
ATOM 693 C C . ARG A 1 87 ? -8.066 -7.212 34.439 1.00 93.06 87 ARG A C 1
ATOM 695 O O . ARG A 1 87 ? -7.624 -6.542 35.363 1.00 93.06 87 ARG A O 1
ATOM 702 N N . ILE A 1 88 ? -8.535 -6.657 33.317 1.00 90.88 88 ILE A N 1
ATOM 703 C CA . ILE A 1 88 ? -8.581 -5.198 33.112 1.00 90.88 88 ILE A CA 1
ATOM 704 C C . ILE A 1 88 ? -9.551 -4.534 34.101 1.00 90.88 88 ILE A C 1
ATOM 706 O O . ILE A 1 88 ? -9.245 -3.467 34.629 1.00 90.88 88 ILE A O 1
ATOM 710 N N . LEU A 1 89 ? -10.705 -5.155 34.370 1.00 91.06 89 LEU A N 1
ATOM 711 C CA . LEU A 1 89 ? -11.665 -4.664 35.363 1.00 91.06 89 LEU A CA 1
ATOM 712 C C . LEU A 1 89 ? -11.081 -4.685 36.779 1.00 91.06 89 LEU A C 1
ATOM 714 O O . LEU A 1 89 ? -11.215 -3.698 37.496 1.00 91.06 89 LEU A O 1
ATOM 718 N N . ASP A 1 90 ? -10.414 -5.773 37.161 1.00 91.12 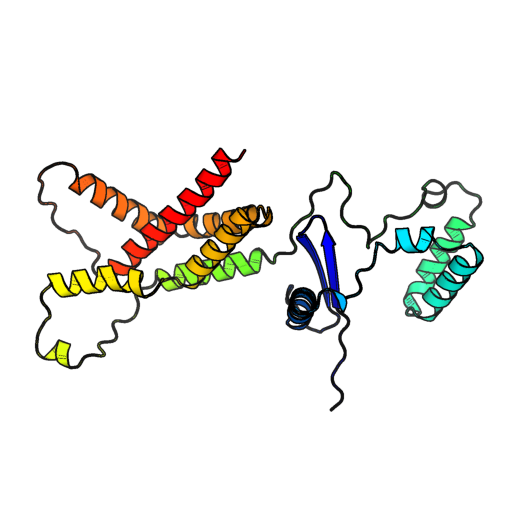90 ASP A N 1
ATOM 719 C CA . ASP A 1 90 ? -9.781 -5.914 38.473 1.00 91.12 90 ASP A CA 1
ATOM 720 C C . ASP A 1 90 ? -8.670 -4.868 38.665 1.00 91.12 90 ASP A C 1
ATOM 722 O O . ASP A 1 90 ? -8.556 -4.274 39.736 1.00 91.12 90 ASP A O 1
ATOM 726 N N . GLU A 1 91 ? -7.887 -4.578 37.618 1.00 90.12 91 GLU A N 1
ATOM 727 C CA . GLU A 1 91 ? -6.906 -3.489 37.622 1.00 90.12 91 GLU A CA 1
ATOM 728 C C . GLU A 1 91 ? -7.588 -2.118 37.769 1.00 90.12 91 GLU A C 1
ATOM 730 O O . GLU A 1 91 ? -7.231 -1.354 38.662 1.00 90.12 91 GLU A O 1
ATOM 735 N N . LEU A 1 92 ? -8.611 -1.803 36.971 1.00 88.19 92 LEU A N 1
ATOM 736 C CA . LEU A 1 92 ? -9.333 -0.523 37.064 1.00 88.19 92 LEU A CA 1
ATOM 737 C C . LEU A 1 92 ? -9.963 -0.289 38.446 1.00 88.19 92 LEU A C 1
ATOM 739 O O . LEU A 1 92 ? -9.930 0.828 38.957 1.00 88.19 92 LEU A O 1
ATOM 743 N N . LEU A 1 93 ? -10.536 -1.336 39.045 1.00 89.62 93 LEU A N 1
ATOM 744 C CA . LEU A 1 93 ? -11.197 -1.284 40.353 1.00 89.62 93 LEU A CA 1
ATOM 745 C C . LEU A 1 93 ? -10.217 -1.385 41.533 1.00 89.62 93 LEU A C 1
ATOM 747 O O . LEU A 1 93 ? -10.622 -1.185 42.680 1.00 89.62 93 LEU A O 1
ATOM 751 N N . SER A 1 94 ? -8.944 -1.695 41.275 1.00 88.56 94 SER A N 1
ATOM 752 C CA . SER A 1 94 ? -7.917 -1.780 42.309 1.00 88.56 94 SER A CA 1
ATOM 753 C C . SER A 1 94 ? -7.639 -0.412 42.927 1.00 88.56 94 SER A C 1
ATOM 755 O O . SER A 1 94 ? -7.487 0.593 42.236 1.00 88.56 94 SER A O 1
ATOM 757 N N . ALA A 1 95 ? -7.502 -0.387 44.254 1.00 77.25 95 ALA A N 1
ATOM 758 C CA . ALA A 1 95 ? -7.129 0.810 45.004 1.00 77.25 95 ALA A CA 1
ATOM 759 C C . ALA A 1 95 ? -5.633 1.172 44.877 1.00 77.25 95 ALA A C 1
ATOM 761 O O . ALA A 1 95 ? -5.220 2.239 45.326 1.00 77.25 95 ALA A O 1
ATOM 762 N N . GLN A 1 96 ? -4.810 0.283 44.308 1.00 80.62 96 GLN A N 1
ATOM 763 C CA . GLN A 1 96 ? -3.375 0.512 44.129 1.00 80.62 96 GLN A CA 1
ATOM 764 C C . GLN A 1 96 ? -3.104 1.337 42.858 1.00 80.62 96 GLN A C 1
ATOM 766 O O . GLN A 1 96 ? -3.743 1.095 41.831 1.00 80.62 96 GLN A O 1
ATOM 771 N N . PRO A 1 97 ? -2.132 2.270 42.878 1.00 75.31 97 PRO A N 1
ATOM 772 C CA . PRO A 1 97 ? -1.735 3.001 41.682 1.00 75.31 97 PRO A CA 1
ATOM 773 C C . PRO A 1 97 ? -1.175 2.023 40.644 1.00 75.31 97 PRO A C 1
ATOM 775 O O . PRO A 1 97 ? -0.199 1.315 40.887 1.00 75.31 97 PRO A O 1
ATOM 778 N N . ASN A 1 98 ? -1.807 1.979 39.478 1.00 80.88 98 ASN A N 1
ATOM 779 C CA . ASN A 1 98 ? -1.427 1.119 38.366 1.00 80.88 98 ASN A CA 1
ATOM 780 C C . ASN A 1 98 ? -1.376 1.931 37.067 1.00 80.88 98 ASN A C 1
ATOM 782 O O . ASN A 1 98 ? -1.904 3.040 36.987 1.00 80.88 98 ASN A O 1
ATOM 786 N N . GLN A 1 99 ? -0.701 1.398 36.046 1.00 81.19 99 GLN A N 1
ATOM 787 C CA . GLN A 1 99 ? -0.484 2.137 34.797 1.00 81.19 99 GLN A CA 1
ATOM 788 C C . GLN A 1 99 ? -1.794 2.510 34.092 1.00 81.19 99 GLN A C 1
ATOM 790 O O . GLN A 1 99 ? -1.883 3.587 33.505 1.00 81.19 99 GLN A O 1
ATOM 795 N N . ILE A 1 100 ? -2.820 1.659 34.186 1.00 82.44 100 ILE A N 1
ATOM 796 C CA . ILE A 1 100 ? -4.137 1.935 33.607 1.00 82.44 100 ILE A CA 1
ATOM 797 C C . ILE A 1 100 ? -4.790 3.153 34.274 1.00 82.44 100 ILE A C 1
ATOM 799 O O . ILE A 1 100 ? -5.247 4.039 33.564 1.00 82.44 100 ILE A O 1
ATOM 803 N N . ASN A 1 101 ? -4.781 3.250 35.607 1.00 81.50 101 ASN A N 1
ATOM 804 C CA . ASN A 1 101 ? -5.356 4.398 36.320 1.00 81.50 101 ASN A CA 1
ATOM 805 C C . ASN A 1 101 ? -4.460 5.648 36.263 1.00 81.50 101 ASN A C 1
ATOM 807 O O . ASN A 1 101 ? -4.939 6.759 36.480 1.00 81.50 101 ASN A O 1
ATOM 811 N N . ALA A 1 102 ? -3.165 5.483 35.978 1.00 82.69 102 ALA A N 1
ATOM 812 C CA . ALA A 1 102 ? -2.217 6.585 35.815 1.00 82.69 102 ALA A CA 1
ATOM 813 C C . ALA A 1 102 ? -2.245 7.220 34.412 1.00 82.69 102 ALA A C 1
ATOM 815 O O . ALA A 1 102 ? -1.696 8.305 34.223 1.00 82.69 102 ALA A O 1
ATOM 816 N N . THR A 1 103 ? -2.851 6.560 33.423 1.00 83.62 103 THR A N 1
ATOM 817 C CA . THR A 1 103 ? -2.920 7.036 32.035 1.00 83.62 103 THR A CA 1
ATOM 818 C C . THR A 1 103 ? -4.345 7.439 31.661 1.00 83.62 103 THR A C 1
ATOM 820 O O . THR A 1 103 ? -5.321 6.973 32.238 1.00 83.62 103 THR A O 1
ATOM 823 N N . CYS A 1 104 ? -4.490 8.326 30.673 1.00 75.56 104 CYS A N 1
ATOM 824 C CA . CYS A 1 104 ? -5.809 8.776 30.211 1.00 75.56 104 CYS A CA 1
ATOM 825 C C . CYS A 1 104 ? -6.574 7.711 29.398 1.00 75.56 104 CYS A C 1
ATOM 827 O O . CYS A 1 104 ? -7.746 7.915 29.084 1.00 75.56 104 CYS A O 1
ATOM 829 N N . GLY A 1 105 ? -5.923 6.602 29.031 1.00 80.12 105 GLY A N 1
ATOM 830 C CA . GLY A 1 105 ? -6.501 5.510 28.254 1.00 80.12 105 GLY A CA 1
ATOM 831 C C . GLY A 1 105 ? -5.444 4.714 27.486 1.00 80.12 105 GLY A C 1
ATOM 832 O O . GLY A 1 105 ? -4.311 5.162 27.310 1.00 80.12 105 GLY A O 1
ATOM 833 N N . ALA A 1 106 ? -5.833 3.528 27.015 1.00 82.88 106 ALA A N 1
ATOM 834 C CA . ALA A 1 106 ? -5.006 2.725 26.119 1.00 82.88 106 ALA A CA 1
ATOM 835 C C . ALA A 1 106 ? -4.893 3.386 24.727 1.00 82.88 106 ALA A C 1
ATOM 837 O O . ALA A 1 106 ? -5.834 4.066 24.304 1.00 82.88 106 ALA A O 1
ATOM 838 N N . PRO A 1 107 ? -3.782 3.177 23.996 1.00 81.75 107 PRO A N 1
ATOM 839 C CA . PRO A 1 107 ? -3.654 3.647 22.620 1.00 81.75 107 PRO A CA 1
ATOM 840 C C . PRO A 1 107 ? -4.738 3.011 21.740 1.00 81.75 107 PRO A C 1
ATOM 842 O O . PRO A 1 107 ? -4.941 1.797 21.771 1.00 81.75 107 PRO A O 1
ATOM 845 N N . ASP A 1 108 ? -5.454 3.836 20.975 1.00 81.44 108 ASP A N 1
ATOM 846 C CA . ASP A 1 108 ? -6.518 3.372 20.085 1.00 81.44 108 ASP A CA 1
ATOM 847 C C . ASP A 1 108 ? -5.913 2.671 18.858 1.00 81.44 108 ASP A C 1
ATOM 849 O O . ASP A 1 108 ? -5.259 3.333 18.056 1.00 81.44 108 ASP A O 1
ATOM 853 N N . PRO A 1 109 ? -6.158 1.364 18.651 1.00 78.94 109 PRO A N 1
ATOM 854 C CA . PRO A 1 109 ? -5.612 0.630 17.507 1.00 78.94 109 PRO A CA 1
ATOM 855 C C . PRO A 1 109 ? -6.225 1.051 16.160 1.00 78.94 109 PRO A C 1
ATOM 857 O O . PRO A 1 109 ? -5.749 0.636 15.107 1.00 78.94 109 PRO A O 1
ATOM 860 N N . THR A 1 110 ? -7.312 1.823 16.184 1.00 80.50 110 THR A N 1
ATOM 861 C CA . THR A 1 110 ? -7.972 2.390 15.001 1.00 80.50 110 THR A CA 1
ATOM 862 C C . THR A 1 110 ? -7.633 3.861 14.783 1.00 80.50 110 THR A C 1
ATOM 864 O O . THR A 1 110 ? -7.964 4.411 13.730 1.00 80.50 110 THR A O 1
ATOM 867 N N . ALA A 1 111 ? -6.962 4.497 15.749 1.00 74.19 111 ALA A N 1
ATOM 868 C CA . ALA A 1 111 ? -6.296 5.761 15.507 1.00 74.19 111 ALA A CA 1
ATOM 869 C C . ALA A 1 111 ? -5.039 5.455 14.688 1.00 74.19 111 ALA A C 1
ATOM 871 O O . ALA A 1 111 ? -4.274 4.555 15.028 1.00 74.19 111 ALA A O 1
ATOM 872 N N . GLY A 1 112 ? -4.877 6.152 13.561 1.00 74.25 112 GLY A N 1
ATOM 873 C CA . GLY A 1 112 ? -3.677 6.051 12.730 1.00 74.25 112 GLY A CA 1
ATOM 874 C C . GLY A 1 112 ? -2.406 6.443 13.491 1.00 74.25 112 GLY A C 1
ATOM 875 O O . GLY A 1 112 ? -2.416 6.646 14.707 1.00 74.25 112 GLY A O 1
ATOM 876 N N . ALA A 1 113 ? -1.295 6.582 12.771 1.00 71.81 113 ALA A N 1
ATOM 877 C CA . ALA A 1 113 ? -0.039 6.949 13.414 1.00 71.81 113 ALA A CA 1
ATOM 878 C C . ALA A 1 113 ? -0.128 8.360 14.026 1.00 71.81 113 ALA A C 1
ATOM 880 O O . ALA A 1 113 ? -0.909 9.214 13.584 1.00 71.81 113 ALA A O 1
ATOM 881 N N . SER A 1 114 ? 0.682 8.626 15.054 1.00 72.19 114 SER A N 1
ATOM 882 C CA . SER A 1 114 ? 0.684 9.941 15.703 1.00 72.19 114 SER A CA 1
ATOM 883 C C . SER A 1 114 ? 1.128 11.065 14.750 1.00 72.19 114 SER A C 1
ATOM 885 O O . SER A 1 114 ? 1.637 10.833 13.652 1.00 72.19 114 SER A O 1
ATOM 887 N N . ALA A 1 115 ? 0.946 12.330 15.158 1.00 68.12 115 ALA A N 1
ATOM 888 C CA . ALA A 1 115 ? 1.224 13.488 14.302 1.00 68.12 115 ALA A CA 1
ATOM 889 C C . ALA A 1 115 ? 2.654 13.534 13.724 1.00 68.12 115 ALA A C 1
ATOM 891 O O . ALA A 1 115 ? 2.859 14.077 12.636 1.00 68.12 115 ALA A O 1
ATOM 892 N N . TYR A 1 116 ? 3.604 12.963 14.464 1.00 70.50 116 TYR A N 1
ATOM 893 C CA . TYR A 1 116 ? 5.042 12.991 14.199 1.00 70.50 116 TYR A CA 1
ATOM 894 C C . TYR A 1 116 ? 5.592 11.646 13.716 1.00 70.50 116 TYR A C 1
ATOM 896 O O . TYR A 1 116 ? 6.776 11.541 13.407 1.00 70.50 116 TYR A O 1
ATOM 904 N N . GLU A 1 117 ? 4.752 10.618 13.664 1.00 75.75 117 GLU A N 1
ATOM 905 C CA . GLU A 1 117 ? 5.161 9.267 13.313 1.00 75.75 117 GLU A CA 1
ATOM 906 C C . GLU A 1 117 ? 5.006 9.028 11.810 1.00 75.75 117 GLU A C 1
ATOM 908 O O . GLU A 1 117 ? 4.090 9.539 11.156 1.00 75.75 117 GLU A O 1
ATOM 913 N N . TYR A 1 118 ? 5.950 8.284 11.233 1.00 66.94 118 TYR A N 1
ATOM 914 C CA . TYR A 1 118 ? 5.958 8.030 9.800 1.00 66.94 118 TYR A CA 1
ATOM 915 C C . TYR A 1 118 ? 4.867 7.021 9.438 1.00 66.94 118 TYR A C 1
ATOM 917 O O . TYR A 1 118 ? 4.912 5.860 9.837 1.00 66.94 118 TYR A O 1
ATOM 925 N N . THR A 1 119 ? 3.902 7.450 8.629 1.00 72.94 119 THR A N 1
ATOM 926 C CA . THR A 1 119 ? 2.876 6.564 8.074 1.00 72.94 119 THR A CA 1
ATOM 927 C C . THR A 1 119 ? 3.455 5.803 6.884 1.00 72.94 119 THR A C 1
ATOM 929 O O . THR A 1 119 ? 3.654 6.383 5.802 1.00 72.94 119 THR A O 1
ATOM 932 N N . SER A 1 120 ? 3.726 4.512 7.067 1.00 79.56 120 SER A N 1
ATOM 933 C CA . SER A 1 120 ? 4.119 3.634 5.967 1.00 79.56 120 SER A CA 1
ATOM 934 C C . SER A 1 120 ? 2.932 3.379 5.038 1.00 79.56 120 SER A C 1
ATOM 936 O O . SER A 1 120 ? 1.775 3.279 5.454 1.00 79.56 120 SER A O 1
ATOM 938 N N . TRP A 1 121 ? 3.220 3.332 3.740 1.00 88.31 121 TRP A N 1
ATOM 939 C CA . TRP A 1 121 ? 2.254 2.872 2.755 1.00 88.31 121 TRP A CA 1
ATOM 940 C C . TRP A 1 121 ? 2.165 1.347 2.850 1.00 88.31 121 TRP A C 1
ATOM 942 O O . TRP A 1 121 ? 3.192 0.675 2.885 1.00 88.31 121 TRP A O 1
ATOM 952 N N . PHE A 1 122 ? 0.950 0.796 2.906 1.00 89.75 122 PHE A N 1
ATOM 953 C CA . PHE A 1 122 ? 0.706 -0.646 2.967 1.00 89.75 122 PHE A CA 1
ATOM 954 C C . PHE A 1 122 ? 0.955 -1.313 1.606 1.00 89.75 122 PHE A C 1
ATOM 956 O O . PHE A 1 122 ? 0.035 -1.755 0.911 1.00 89.75 122 PHE A O 1
ATOM 963 N N . LEU A 1 123 ? 2.221 -1.345 1.210 1.00 89.44 123 LEU A N 1
ATOM 964 C CA . LEU A 1 123 ? 2.713 -1.970 -0.003 1.00 89.44 123 LEU A CA 1
ATOM 965 C C . LEU A 1 123 ? 3.389 -3.298 0.344 1.00 89.44 123 LEU A C 1
ATOM 967 O O . LEU A 1 123 ? 4.161 -3.387 1.295 1.00 89.44 123 LEU A O 1
ATOM 971 N N . ASP A 1 124 ? 3.127 -4.333 -0.451 1.00 90.44 124 ASP A N 1
ATOM 972 C CA . ASP A 1 124 ? 3.908 -5.569 -0.391 1.00 90.44 124 ASP A CA 1
ATOM 973 C C . ASP A 1 124 ? 5.187 -5.393 -1.221 1.00 90.44 124 ASP A C 1
ATOM 975 O O . ASP A 1 124 ? 5.262 -5.797 -2.386 1.00 90.44 124 ASP A O 1
ATOM 979 N N . GLU A 1 125 ? 6.171 -4.718 -0.622 1.00 91.44 125 GLU A N 1
ATOM 980 C CA . GLU A 1 125 ? 7.448 -4.389 -1.265 1.00 91.44 125 GLU A CA 1
ATOM 981 C C . GLU A 1 125 ? 8.147 -5.647 -1.776 1.00 91.44 125 GLU A C 1
ATOM 983 O O . GLU A 1 125 ? 8.553 -5.710 -2.933 1.00 91.44 125 GLU A O 1
ATOM 988 N N . LYS A 1 126 ? 8.203 -6.705 -0.959 1.00 91.69 126 LYS A N 1
ATOM 989 C CA . LYS A 1 126 ? 8.862 -7.965 -1.321 1.00 91.69 126 LYS A CA 1
ATOM 990 C C . LYS A 1 126 ? 8.251 -8.585 -2.575 1.00 91.69 126 LYS A C 1
ATOM 992 O O . LYS A 1 126 ? 8.978 -9.045 -3.458 1.00 91.69 126 LYS A O 1
ATOM 997 N N . THR A 1 127 ? 6.924 -8.640 -2.666 1.00 91.75 127 THR A N 1
ATOM 998 C CA . THR A 1 127 ? 6.261 -9.165 -3.865 1.00 91.75 127 THR A CA 1
ATOM 999 C C . THR A 1 127 ? 6.503 -8.260 -5.071 1.00 91.75 127 THR A C 1
ATOM 1001 O O . THR A 1 127 ? 6.722 -8.770 -6.172 1.00 91.75 127 THR A O 1
ATOM 1004 N N . LEU A 1 128 ? 6.518 -6.937 -4.882 1.00 93.69 128 LEU A N 1
ATOM 1005 C CA . LEU A 1 128 ? 6.801 -5.987 -5.954 1.00 93.69 128 LEU A CA 1
ATOM 1006 C C . LEU A 1 128 ? 8.232 -6.127 -6.497 1.00 93.69 128 LEU A C 1
ATOM 1008 O O . LEU A 1 128 ? 8.376 -6.308 -7.706 1.00 93.69 128 LEU A O 1
ATOM 1012 N N . HIS A 1 129 ? 9.249 -6.139 -5.630 1.00 95.69 129 HIS A N 1
ATOM 1013 C CA . HIS A 1 129 ? 10.650 -6.402 -5.990 1.00 95.69 129 HIS A CA 1
ATOM 1014 C C . HIS A 1 129 ? 10.769 -7.682 -6.821 1.00 95.69 129 HIS A C 1
ATOM 1016 O O . HIS A 1 129 ? 11.248 -7.664 -7.951 1.00 95.69 129 HIS A O 1
ATOM 1022 N N . ASN A 1 130 ? 10.206 -8.789 -6.324 1.00 94.44 130 ASN A N 1
ATOM 1023 C CA . ASN A 1 130 ? 10.233 -10.072 -7.028 1.00 94.44 130 ASN A CA 1
ATOM 1024 C C . ASN A 1 130 ? 9.559 -10.023 -8.410 1.00 94.44 130 ASN A C 1
ATOM 1026 O O . ASN A 1 130 ? 9.998 -10.702 -9.340 1.00 94.44 130 ASN A O 1
ATOM 1030 N N . ASN A 1 131 ? 8.466 -9.272 -8.556 1.00 93.75 131 ASN A N 1
ATOM 1031 C CA . ASN A 1 131 ? 7.768 -9.145 -9.833 1.00 93.75 131 ASN A CA 1
ATOM 1032 C C . ASN A 1 131 ? 8.561 -8.299 -10.830 1.00 93.75 131 ASN A C 1
ATOM 1034 O O . ASN A 1 131 ? 8.675 -8.695 -11.990 1.00 93.75 131 ASN A O 1
ATOM 1038 N N . ILE A 1 132 ? 9.134 -7.180 -10.382 1.00 94.94 132 ILE A N 1
ATOM 1039 C CA . ILE A 1 132 ? 10.009 -6.337 -11.202 1.00 94.94 132 ILE A CA 1
ATOM 1040 C C . ILE A 1 132 ? 11.222 -7.149 -11.651 1.00 94.94 132 ILE A C 1
ATOM 1042 O O . ILE A 1 132 ? 11.473 -7.243 -12.850 1.00 94.94 132 ILE A O 1
ATOM 1046 N N . ASN A 1 133 ? 11.889 -7.837 -10.725 1.00 93.69 133 ASN A N 1
ATOM 1047 C CA . ASN A 1 133 ? 13.026 -8.697 -11.024 1.00 93.69 133 ASN A CA 1
ATOM 1048 C C . ASN A 1 133 ? 12.711 -9.707 -12.139 1.00 93.69 133 ASN A C 1
ATOM 1050 O O . ASN A 1 133 ? 13.423 -9.791 -13.137 1.00 93.69 133 ASN A O 1
ATOM 1054 N N . LYS A 1 134 ? 11.581 -10.420 -12.030 1.00 91.38 134 LYS A N 1
ATOM 1055 C CA . LYS A 1 134 ? 11.133 -11.377 -13.055 1.00 91.38 134 LYS A CA 1
ATOM 1056 C C . LYS A 1 134 ? 10.900 -10.723 -14.414 1.00 91.38 134 LYS A C 1
ATOM 1058 O O . LYS A 1 134 ? 11.206 -11.341 -15.432 1.00 91.38 134 LYS A O 1
ATOM 1063 N N . ILE A 1 135 ? 10.342 -9.511 -14.445 1.00 89.75 135 ILE A N 1
ATOM 1064 C CA . ILE A 1 135 ? 10.126 -8.757 -15.686 1.00 89.75 135 ILE A CA 1
ATOM 1065 C C . ILE A 1 135 ? 11.474 -8.403 -16.324 1.00 89.75 135 ILE A C 1
ATOM 1067 O O . ILE A 1 135 ? 11.656 -8.658 -17.514 1.00 89.75 135 ILE A O 1
ATOM 1071 N N . LEU A 1 136 ? 12.414 -7.870 -15.538 1.00 88.56 136 LEU A N 1
ATOM 1072 C CA . LEU A 1 136 ? 13.742 -7.464 -16.007 1.00 88.56 136 LEU A CA 1
ATOM 1073 C C . LEU A 1 136 ? 14.557 -8.667 -16.498 1.00 88.56 136 LEU A C 1
ATOM 1075 O O . LEU A 1 136 ? 15.050 -8.655 -17.622 1.00 88.56 136 LEU A O 1
ATOM 1079 N N . VAL A 1 137 ? 14.612 -9.752 -15.719 1.00 87.00 137 VAL A N 1
ATOM 1080 C CA . VAL A 1 137 ? 15.306 -10.989 -16.109 1.00 87.00 137 VAL A CA 1
ATOM 1081 C C . VAL A 1 137 ? 14.710 -11.555 -17.393 1.00 87.00 137 VAL A C 1
ATOM 1083 O O . VAL A 1 137 ? 15.448 -11.824 -18.338 1.00 87.00 137 VAL A O 1
ATOM 1086 N N . LYS A 1 138 ? 13.379 -11.690 -17.477 1.00 84.19 138 LYS A N 1
ATOM 1087 C CA . LYS A 1 138 ? 12.710 -12.193 -18.687 1.00 84.19 138 LYS A CA 1
ATOM 1088 C C . LYS A 1 138 ? 13.014 -11.326 -19.910 1.00 84.19 138 LYS A C 1
ATOM 1090 O O . LYS A 1 138 ? 13.129 -11.863 -21.005 1.00 84.19 138 LYS A O 1
ATOM 1095 N N . PHE A 1 139 ? 13.135 -10.015 -19.725 1.00 81.00 139 PHE A N 1
ATOM 1096 C CA . PHE A 1 139 ? 13.478 -9.080 -20.790 1.00 81.00 139 PHE A CA 1
ATOM 1097 C C . PHE A 1 139 ? 14.939 -9.214 -21.252 1.00 81.00 139 PHE A C 1
ATOM 1099 O O . PHE A 1 139 ? 15.228 -9.066 -22.439 1.00 81.00 139 PHE A O 1
ATOM 1106 N N . CYS A 1 140 ? 15.856 -9.541 -20.340 1.00 80.06 140 CYS A N 1
ATOM 1107 C CA . CYS A 1 140 ? 17.263 -9.776 -20.663 1.00 80.06 140 CYS A CA 1
ATOM 1108 C C . CYS A 1 140 ? 17.530 -11.132 -21.332 1.00 80.06 140 CYS A C 1
ATOM 1110 O O . CYS A 1 140 ? 18.545 -11.277 -22.014 1.00 80.06 140 CYS A O 1
ATOM 1112 N N . VAL A 1 141 ? 16.646 -12.123 -21.167 1.00 74.75 141 VAL A N 1
ATOM 1113 C CA . VAL A 1 141 ? 16.785 -13.422 -21.840 1.00 74.75 141 VAL A CA 1
ATOM 1114 C C . VAL A 1 141 ? 16.542 -13.253 -23.349 1.00 74.75 141 VAL A C 1
ATOM 1116 O O . VAL A 1 141 ? 15.514 -12.698 -23.741 1.00 74.75 141 VAL A O 1
ATOM 1119 N N . PRO A 1 142 ? 17.439 -13.752 -24.223 1.00 58.88 142 PRO A N 1
ATOM 1120 C CA . PRO A 1 142 ? 17.218 -13.742 -25.665 1.00 58.88 142 PRO A CA 1
ATOM 1121 C C . PRO A 1 142 ? 15.909 -14.460 -26.018 1.00 58.88 142 PRO A C 1
ATOM 1123 O O . PRO A 1 142 ? 15.734 -15.638 -25.698 1.00 58.88 142 PRO A O 1
ATOM 1126 N N . ALA A 1 143 ? 14.983 -13.763 -26.679 1.00 55.22 143 ALA A N 1
ATOM 1127 C CA . ALA A 1 143 ? 13.773 -14.400 -27.180 1.00 55.22 143 ALA A CA 1
ATOM 1128 C C . ALA A 1 143 ? 14.153 -15.464 -28.231 1.00 55.22 143 ALA A C 1
ATOM 1130 O O . ALA A 1 143 ? 15.015 -15.196 -29.076 1.00 55.22 143 ALA A O 1
ATOM 1131 N N . PRO A 1 144 ? 13.535 -16.661 -28.222 1.00 49.56 144 PRO A N 1
ATOM 1132 C CA . PRO A 1 144 ? 13.757 -17.634 -29.280 1.00 49.56 144 PRO A CA 1
ATOM 1133 C C . PRO A 1 144 ? 13.378 -17.008 -30.624 1.00 49.56 144 PRO A C 1
ATOM 1135 O O . PRO A 1 144 ? 12.309 -16.412 -30.769 1.00 49.56 144 PRO A O 1
ATOM 1138 N N . ILE A 1 145 ? 14.270 -17.127 -31.605 1.00 49.84 145 ILE A N 1
ATOM 1139 C CA . ILE A 1 145 ? 14.049 -16.605 -32.953 1.00 49.84 145 ILE A CA 1
ATOM 1140 C C . ILE A 1 145 ? 12.956 -17.457 -33.607 1.00 49.84 145 ILE A C 1
ATOM 1142 O O . ILE A 1 145 ? 13.228 -18.524 -34.154 1.00 49.84 145 ILE A O 1
ATOM 1146 N N . VAL A 1 146 ? 11.703 -17.009 -33.530 1.00 47.06 146 VAL A N 1
ATOM 1147 C CA . VAL A 1 146 ? 10.594 -17.631 -34.260 1.00 47.06 146 VAL A CA 1
ATOM 1148 C C . VAL A 1 146 ? 10.515 -16.981 -35.637 1.00 47.06 146 VAL A C 1
ATOM 1150 O O . VAL A 1 146 ? 9.986 -15.879 -35.793 1.00 47.06 146 VAL A O 1
ATOM 1153 N N . PHE A 1 147 ? 11.057 -17.663 -36.645 1.00 44.25 147 PHE A N 1
ATOM 1154 C CA . PHE A 1 147 ? 10.843 -17.309 -38.047 1.00 44.25 147 PHE A CA 1
ATOM 1155 C C . PHE A 1 147 ? 9.380 -17.594 -38.405 1.00 44.25 147 PHE A C 1
ATOM 1157 O O . PHE A 1 147 ? 9.003 -18.740 -38.627 1.00 44.25 147 PHE A O 1
ATOM 1164 N N . SER A 1 148 ? 8.539 -16.560 -38.404 1.00 47.41 148 SER A N 1
ATOM 1165 C CA . SER A 1 148 ? 7.122 -16.663 -38.789 1.00 47.41 148 SER A CA 1
ATOM 1166 C C . SER A 1 148 ? 6.878 -16.355 -40.267 1.00 47.41 148 SER A C 1
ATOM 1168 O O . SER A 1 148 ? 5.868 -16.783 -40.818 1.00 47.41 148 SER A O 1
ATOM 1170 N N . ASP A 1 149 ? 7.815 -15.681 -40.935 1.00 45.38 149 ASP A N 1
ATOM 1171 C CA . ASP A 1 149 ? 7.679 -15.321 -42.342 1.00 45.38 149 ASP A CA 1
ATOM 1172 C C . ASP A 1 149 ? 8.418 -16.309 -43.246 1.00 45.38 149 ASP A C 1
ATOM 1174 O O . ASP A 1 149 ? 9.647 -16.323 -43.312 1.00 45.38 149 ASP A O 1
ATOM 1178 N N . VAL A 1 150 ? 7.660 -17.080 -44.031 1.00 51.94 150 VAL A N 1
ATOM 1179 C CA . VAL A 1 150 ? 8.189 -17.944 -45.106 1.00 51.94 150 VAL A CA 1
ATOM 1180 C C . VAL A 1 150 ? 9.035 -17.135 -46.110 1.00 51.94 150 VAL A C 1
ATOM 1182 O O . VAL A 1 150 ? 9.970 -17.666 -46.705 1.00 51.94 150 VAL A O 1
ATOM 1185 N N . ASN A 1 151 ? 8.794 -15.822 -46.232 1.00 47.72 151 ASN A N 1
ATOM 1186 C CA . ASN A 1 151 ? 9.578 -14.910 -47.073 1.00 47.72 151 ASN A CA 1
ATOM 1187 C C . ASN A 1 151 ? 11.056 -14.782 -46.663 1.00 47.72 151 ASN A C 1
ATOM 1189 O O . ASN A 1 151 ? 11.893 -14.538 -47.536 1.00 47.72 151 ASN A O 1
ATOM 1193 N N . TYR A 1 152 ? 11.405 -15.008 -45.388 1.00 50.66 152 TYR A N 1
ATOM 1194 C CA . TYR A 1 152 ? 12.805 -15.012 -44.934 1.00 50.66 152 TYR A CA 1
ATOM 1195 C C . TYR A 1 152 ? 13.631 -16.154 -45.539 1.00 50.66 152 TYR A C 1
ATOM 1197 O O . TYR A 1 152 ? 14.856 -16.072 -45.560 1.00 50.66 152 TYR A O 1
ATOM 1205 N N . LEU A 1 153 ? 12.977 -17.196 -46.060 1.00 49.25 153 LEU A N 1
ATOM 1206 C CA . LEU A 1 153 ? 13.642 -18.294 -46.761 1.00 49.25 153 LEU A CA 1
ATOM 1207 C C . LEU A 1 153 ? 13.921 -17.967 -48.238 1.00 49.25 153 LEU A C 1
ATOM 1209 O O . LEU A 1 153 ? 14.732 -18.647 -48.858 1.00 49.25 153 LEU A O 1
ATOM 1213 N N . SER A 1 154 ? 13.266 -16.945 -48.804 1.00 53.91 154 SER A N 1
ATOM 1214 C CA . SER A 1 154 ? 13.322 -16.644 -50.246 1.00 53.91 154 SER A CA 1
ATOM 1215 C C . SER A 1 154 ? 14.146 -15.405 -50.607 1.00 53.91 154 SER A C 1
ATOM 1217 O O . SER A 1 154 ? 14.721 -15.353 -51.691 1.00 53.91 154 SER A O 1
ATOM 1219 N N . THR A 1 155 ? 14.280 -14.439 -49.695 1.00 52.62 155 THR A N 1
ATOM 1220 C CA . THR A 1 155 ? 15.126 -13.251 -49.881 1.00 52.62 155 THR A CA 1
ATOM 1221 C C . THR A 1 155 ? 15.587 -12.733 -48.526 1.00 52.62 155 THR A C 1
ATOM 1223 O O . THR A 1 155 ? 14.763 -12.340 -47.700 1.00 52.62 155 THR A O 1
ATOM 1226 N N . SER A 1 156 ? 16.900 -12.692 -48.293 1.00 55.94 156 SER A N 1
ATOM 1227 C CA . SER A 1 156 ? 17.464 -12.013 -47.127 1.00 55.94 156 SER A CA 1
ATOM 1228 C C . SER A 1 156 ? 17.156 -10.518 -47.230 1.00 55.94 156 SER A C 1
ATOM 1230 O O . SER A 1 156 ? 17.642 -9.854 -48.148 1.00 55.94 156 SER A O 1
ATOM 1232 N N . ALA A 1 157 ? 16.350 -9.983 -46.310 1.00 56.56 157 ALA A N 1
ATOM 1233 C CA . ALA A 1 157 ? 16.170 -8.539 -46.197 1.00 56.56 157 ALA A CA 1
ATOM 1234 C C . ALA A 1 157 ? 17.549 -7.853 -46.069 1.00 56.56 157 ALA A C 1
ATOM 1236 O O . ALA A 1 157 ? 18.432 -8.406 -45.403 1.00 56.56 157 ALA A O 1
ATOM 1237 N N . PRO A 1 158 ? 17.767 -6.673 -46.681 1.00 64.94 158 PRO A N 1
ATOM 1238 C CA . PRO A 1 158 ? 19.034 -5.959 -46.562 1.00 64.94 158 PRO A CA 1
ATOM 1239 C C . PRO A 1 158 ? 19.410 -5.746 -45.084 1.00 64.94 158 PRO A C 1
ATOM 1241 O O . PRO A 1 158 ? 18.515 -5.436 -44.293 1.00 64.94 158 PRO A O 1
ATOM 1244 N N . PRO A 1 159 ? 20.697 -5.844 -44.700 1.00 57.31 159 PRO A N 1
ATOM 1245 C CA . PRO A 1 159 ? 21.152 -5.677 -43.313 1.00 57.31 159 PRO A CA 1
ATOM 1246 C C . PRO A 1 159 ? 20.607 -4.412 -42.640 1.00 57.31 159 PRO A C 1
ATOM 1248 O O . PRO A 1 159 ? 20.116 -4.470 -41.516 1.00 57.31 159 PRO A O 1
ATOM 1251 N N . ALA A 1 160 ? 20.547 -3.306 -43.386 1.00 59.59 160 ALA A N 1
ATOM 1252 C CA . ALA A 1 160 ? 19.942 -2.063 -42.923 1.00 59.59 160 ALA A CA 1
ATOM 1253 C C . ALA A 1 160 ? 18.469 -2.244 -42.509 1.00 59.59 160 ALA A C 1
ATOM 1255 O O . ALA A 1 160 ? 18.069 -1.771 -41.456 1.00 59.59 160 ALA A O 1
ATOM 1256 N N . ALA A 1 161 ? 17.642 -2.954 -43.284 1.00 58.81 161 ALA A N 1
ATOM 1257 C CA . ALA A 1 161 ? 16.229 -3.166 -42.951 1.00 58.81 161 ALA A CA 1
ATOM 1258 C C . ALA A 1 161 ? 16.043 -4.040 -41.695 1.00 58.81 161 ALA A C 1
ATOM 1260 O O . ALA A 1 161 ? 15.133 -3.792 -40.901 1.00 58.81 161 ALA A O 1
ATOM 1261 N N . ALA A 1 162 ? 16.924 -5.023 -41.481 1.00 58.00 162 ALA A N 1
ATOM 1262 C CA . ALA A 1 162 ? 16.946 -5.830 -40.261 1.00 58.00 162 ALA A CA 1
ATOM 1263 C C . ALA A 1 162 ? 17.368 -5.001 -39.032 1.00 58.00 162 ALA A C 1
ATOM 1265 O O . ALA A 1 162 ? 16.761 -5.127 -37.964 1.00 58.00 162 ALA A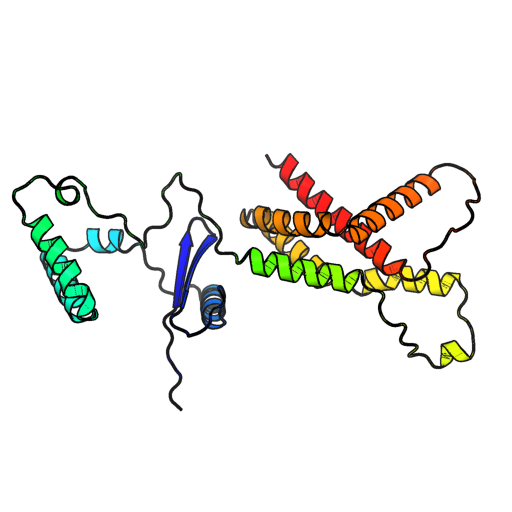 O 1
ATOM 1266 N N . GLU A 1 163 ? 18.343 -4.103 -39.189 1.00 57.00 163 GLU A N 1
ATOM 1267 C CA . GLU A 1 163 ? 18.750 -3.134 -38.164 1.00 57.00 163 GLU A CA 1
ATOM 1268 C C . GLU A 1 163 ? 17.615 -2.153 -37.837 1.00 57.00 163 GLU A C 1
ATOM 1270 O O . GLU A 1 163 ? 17.238 -2.024 -36.674 1.00 57.00 163 GLU A O 1
ATOM 1275 N N . TRP A 1 164 ? 16.981 -1.545 -38.845 1.00 56.44 164 TRP A N 1
ATOM 1276 C CA . TRP A 1 164 ? 15.835 -0.644 -38.667 1.00 56.44 164 TRP A CA 1
ATOM 1277 C C . TRP A 1 164 ? 14.652 -1.332 -37.980 1.00 56.44 164 TRP A C 1
ATOM 1279 O O . TRP A 1 164 ? 14.051 -0.769 -37.065 1.00 56.44 164 TRP A O 1
ATOM 1289 N N . SER A 1 165 ? 14.315 -2.563 -38.372 1.00 55.78 165 SER A N 1
ATOM 1290 C CA . SER A 1 165 ? 13.237 -3.313 -37.721 1.00 55.78 165 SER A CA 1
ATOM 1291 C C . SER A 1 165 ? 13.576 -3.670 -36.272 1.00 55.78 165 SER A C 1
ATOM 1293 O O . SER A 1 165 ? 12.677 -3.694 -35.430 1.00 55.78 165 SER A O 1
ATOM 1295 N N . SER A 1 166 ? 14.852 -3.915 -35.966 1.00 55.59 166 SER A N 1
ATOM 1296 C CA . SER A 1 166 ? 15.327 -4.144 -34.599 1.00 55.59 166 SER A CA 1
ATOM 1297 C C . SER A 1 166 ? 15.266 -2.853 -33.773 1.00 55.59 166 SER A C 1
ATOM 1299 O O . SER A 1 166 ? 14.775 -2.873 -32.652 1.00 55.59 166 SER A O 1
ATOM 1301 N N . LEU A 1 167 ? 15.638 -1.702 -34.333 1.00 56.34 167 LEU A N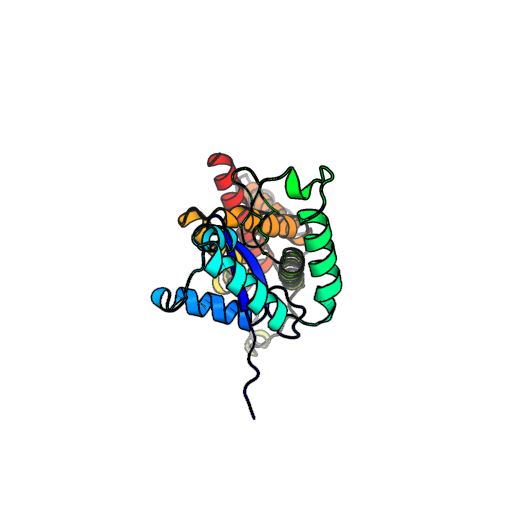 1
ATOM 1302 C CA . LEU A 1 167 ? 15.525 -0.399 -33.662 1.00 56.34 167 LEU A CA 1
ATOM 1303 C C . LEU A 1 167 ? 14.068 0.006 -33.377 1.00 56.34 167 LEU A C 1
ATOM 1305 O O . LEU A 1 167 ? 13.774 0.599 -32.342 1.00 56.34 167 LEU A O 1
ATOM 1309 N N . LEU A 1 168 ? 13.137 -0.328 -34.277 1.00 53.75 168 LEU A N 1
ATOM 1310 C CA . LEU A 1 168 ? 11.729 0.072 -34.167 1.00 53.75 168 LEU A CA 1
ATOM 1311 C C . LEU A 1 168 ? 10.869 -0.880 -33.320 1.00 53.75 168 LEU A C 1
ATOM 1313 O O . LEU A 1 168 ? 9.839 -0.452 -32.795 1.00 53.75 168 LEU A O 1
ATOM 1317 N N . ARG A 1 169 ? 11.251 -2.157 -33.179 1.00 57.44 169 ARG A N 1
ATOM 1318 C CA . ARG A 1 169 ? 10.475 -3.173 -32.439 1.00 57.44 169 ARG A CA 1
ATOM 1319 C C . ARG A 1 169 ? 10.229 -2.797 -30.960 1.00 57.44 169 ARG A C 1
ATOM 1321 O O . ARG A 1 169 ? 9.073 -2.860 -30.548 1.00 57.44 169 ARG A O 1
ATOM 1328 N N . PRO A 1 170 ? 11.213 -2.306 -30.185 1.00 50.16 170 PRO A N 1
ATOM 1329 C CA . PRO A 1 170 ? 10.991 -1.879 -28.803 1.00 50.16 170 PRO A CA 1
ATOM 1330 C C . PRO A 1 170 ? 10.195 -0.577 -28.687 1.00 50.16 170 PRO A C 1
ATOM 1332 O O . PRO A 1 170 ? 9.361 -0.444 -27.794 1.00 50.16 170 PRO A O 1
ATOM 1335 N N . LEU A 1 171 ? 10.400 0.360 -29.622 1.00 50.22 171 LEU A N 1
ATOM 1336 C CA . LEU A 1 171 ? 9.663 1.629 -29.678 1.00 50.22 171 LEU A CA 1
ATOM 1337 C C . LEU A 1 171 ? 8.172 1.419 -29.984 1.00 50.22 171 LEU A C 1
ATOM 1339 O O . LEU A 1 171 ? 7.331 2.190 -29.527 1.00 50.22 171 LEU A O 1
ATOM 1343 N N . ARG A 1 172 ? 7.832 0.361 -30.731 1.00 54.41 172 ARG A N 1
ATOM 1344 C CA . ARG A 1 172 ? 6.443 -0.032 -31.015 1.00 54.41 172 ARG A CA 1
ATOM 1345 C C . ARG A 1 172 ? 5.845 -0.952 -29.945 1.00 54.41 172 ARG A C 1
ATOM 1347 O O . ARG A 1 172 ? 4.635 -0.919 -29.758 1.00 54.41 172 ARG A O 1
ATOM 1354 N N . GLY A 1 173 ? 6.669 -1.749 -29.261 1.00 55.50 173 GLY A N 1
ATOM 1355 C CA . GLY A 1 173 ? 6.225 -2.772 -28.305 1.00 55.50 173 GLY A CA 1
ATOM 1356 C C . GLY A 1 173 ? 6.149 -2.337 -26.838 1.00 55.50 173 GLY A C 1
ATOM 1357 O O . GLY A 1 173 ? 5.604 -3.085 -26.035 1.00 55.50 173 GLY A O 1
ATOM 1358 N N . ARG A 1 174 ? 6.687 -1.160 -26.471 1.00 58.19 174 ARG A N 1
ATOM 1359 C CA . ARG A 1 174 ? 6.840 -0.724 -25.064 1.00 58.19 174 ARG A CA 1
ATOM 1360 C C . ARG A 1 174 ? 7.481 -1.802 -24.182 1.00 58.19 174 ARG A C 1
ATOM 1362 O O . ARG A 1 174 ? 7.095 -1.967 -23.034 1.00 58.19 174 ARG A O 1
ATOM 1369 N N . GLU A 1 175 ? 8.443 -2.562 -24.693 1.00 68.62 175 GLU A N 1
ATOM 1370 C CA . GLU A 1 175 ? 9.050 -3.642 -23.914 1.00 68.62 175 GLU A CA 1
ATOM 1371 C C . GLU A 1 175 ? 10.141 -3.098 -22.967 1.00 68.62 175 GLU A C 1
ATOM 1373 O O . GLU A 1 175 ? 10.965 -2.289 -23.404 1.00 68.62 175 GLU A O 1
ATOM 1378 N N . PRO A 1 176 ? 10.181 -3.521 -21.688 1.00 79.69 176 PRO A N 1
ATOM 1379 C CA . PRO A 1 176 ? 9.191 -4.353 -20.998 1.00 79.69 176 PRO A CA 1
ATOM 1380 C C . PRO A 1 176 ? 7.969 -3.543 -20.512 1.00 79.69 176 PRO A C 1
ATOM 1382 O O . PRO A 1 176 ? 8.101 -2.620 -19.706 1.00 79.69 176 PRO A O 1
ATOM 1385 N N . GLU A 1 177 ? 6.763 -3.935 -20.948 1.00 83.25 177 GLU A N 1
ATOM 1386 C CA . GLU A 1 177 ? 5.515 -3.166 -20.749 1.00 83.25 177 GLU A CA 1
ATOM 1387 C C . GLU A 1 177 ? 5.210 -2.908 -19.273 1.00 83.25 177 GLU A C 1
ATOM 1389 O O . GLU A 1 177 ? 4.830 -1.803 -18.888 1.00 83.25 177 GLU A O 1
ATOM 1394 N N . GLY A 1 178 ? 5.449 -3.913 -18.426 1.00 86.69 178 GLY A N 1
ATOM 1395 C CA . GLY A 1 178 ? 5.255 -3.796 -16.984 1.00 86.69 178 GLY A CA 1
ATOM 1396 C C . GLY A 1 178 ? 6.067 -2.655 -16.367 1.00 86.69 178 GLY A C 1
ATOM 1397 O O . GLY A 1 178 ? 5.537 -1.921 -15.537 1.00 86.69 178 GLY A O 1
ATOM 1398 N N . MET A 1 179 ? 7.306 -2.436 -16.821 1.00 90.06 179 MET A N 1
ATOM 1399 C CA . MET A 1 179 ? 8.151 -1.358 -16.296 1.00 90.06 179 MET A CA 1
ATOM 1400 C C . MET A 1 179 ? 7.681 0.015 -16.761 1.00 90.06 179 MET A C 1
ATOM 1402 O O . MET A 1 179 ? 7.608 0.943 -15.958 1.00 90.06 179 MET A O 1
ATOM 1406 N N . TRP A 1 180 ? 7.291 0.141 -18.029 1.00 87.12 180 TRP A N 1
ATOM 1407 C CA . TRP A 1 180 ? 6.728 1.386 -18.552 1.00 87.12 180 TRP A CA 1
ATOM 1408 C C . TRP A 1 180 ? 5.401 1.752 -17.888 1.00 87.12 180 TRP A C 1
ATOM 1410 O O . TRP A 1 180 ? 5.166 2.923 -17.590 1.00 87.12 180 TRP A O 1
ATOM 1420 N N . ASN A 1 181 ? 4.554 0.763 -17.600 1.00 90.75 181 ASN A N 1
ATOM 1421 C CA . ASN A 1 181 ? 3.314 0.975 -16.860 1.00 90.75 181 ASN A CA 1
ATOM 1422 C C . ASN A 1 181 ? 3.599 1.462 -15.430 1.00 90.75 181 ASN A C 1
ATOM 1424 O O . ASN A 1 181 ? 2.975 2.426 -14.987 1.00 90.75 181 ASN A O 1
ATOM 1428 N N . LEU A 1 182 ? 4.578 0.867 -14.736 1.00 92.56 182 LEU A N 1
ATOM 1429 C CA . LEU A 1 182 ? 5.000 1.316 -13.404 1.00 92.56 182 LEU A CA 1
ATOM 1430 C C . LEU A 1 182 ? 5.546 2.751 -13.422 1.00 92.56 182 LEU A C 1
ATOM 1432 O O . LEU A 1 182 ? 5.109 3.575 -12.621 1.00 92.56 182 LEU A O 1
ATOM 1436 N N . LEU A 1 183 ? 6.425 3.091 -14.368 1.00 90.19 183 LEU A N 1
ATOM 1437 C CA . LEU A 1 183 ? 6.937 4.460 -14.512 1.00 90.19 183 LEU A CA 1
ATOM 1438 C C . LEU A 1 183 ? 5.830 5.460 -14.864 1.00 90.19 183 LEU A C 1
ATOM 1440 O O . LEU A 1 183 ? 5.821 6.577 -14.350 1.00 90.19 183 LEU A O 1
ATOM 1444 N N . SER A 1 184 ? 4.856 5.067 -15.689 1.00 90.12 184 SER A N 1
ATOM 1445 C CA . SER A 1 184 ? 3.693 5.908 -15.986 1.00 90.12 184 SER A CA 1
ATOM 1446 C C . SER A 1 184 ? 2.843 6.168 -14.740 1.00 90.12 184 SER A C 1
ATOM 1448 O O . SER A 1 184 ? 2.336 7.280 -14.582 1.00 90.12 184 SER A O 1
ATOM 1450 N N . ILE A 1 185 ? 2.687 5.173 -13.860 1.00 92.75 185 ILE A N 1
ATOM 1451 C CA . ILE A 1 185 ? 2.003 5.337 -12.571 1.00 92.75 185 ILE A CA 1
ATOM 1452 C C . ILE A 1 185 ? 2.788 6.317 -11.695 1.00 92.75 185 ILE A C 1
ATOM 1454 O O . ILE A 1 185 ? 2.207 7.294 -11.232 1.00 92.75 185 ILE A O 1
ATOM 1458 N N . VAL A 1 186 ? 4.101 6.121 -11.535 1.00 93.06 186 VAL A N 1
ATOM 1459 C CA . VAL A 1 186 ? 4.981 7.025 -10.769 1.00 93.06 186 VAL A CA 1
ATOM 1460 C C . VAL A 1 186 ? 4.883 8.466 -11.277 1.00 93.06 186 VAL A C 1
ATOM 1462 O O . VAL A 1 186 ? 4.716 9.395 -10.487 1.00 93.06 186 VAL A O 1
ATOM 1465 N N . ARG A 1 187 ? 4.919 8.670 -12.598 1.00 88.94 187 ARG A N 1
ATOM 1466 C CA . ARG A 1 187 ? 4.798 9.996 -13.220 1.00 88.94 187 ARG A CA 1
ATOM 1467 C C . ARG A 1 187 ? 3.463 10.666 -12.894 1.00 88.94 187 ARG A C 1
ATOM 1469 O O . ARG A 1 187 ? 3.430 11.845 -12.542 1.00 88.94 187 ARG A O 1
ATOM 1476 N N . GLU A 1 188 ? 2.363 9.925 -12.991 1.00 92.88 188 GLU A N 1
ATOM 1477 C CA . GLU A 1 188 ? 1.036 10.442 -12.648 1.00 92.88 188 GLU A CA 1
ATOM 1478 C C . GLU A 1 188 ? 0.901 10.713 -11.140 1.00 92.88 188 GLU A C 1
ATOM 1480 O O . GLU A 1 188 ? 0.272 11.698 -10.751 1.00 92.88 188 GLU A O 1
ATOM 1485 N N . MET A 1 189 ? 1.535 9.902 -10.285 1.00 91.50 189 MET A N 1
ATOM 1486 C CA . MET A 1 189 ? 1.595 10.141 -8.839 1.00 91.50 189 MET A CA 1
ATOM 1487 C C . MET A 1 189 ? 2.342 11.443 -8.518 1.00 91.50 189 MET A C 1
ATOM 1489 O O . MET A 1 189 ? 1.805 12.279 -7.790 1.00 91.50 189 MET A O 1
ATOM 1493 N N . PHE A 1 190 ? 3.510 11.689 -9.124 1.00 91.12 190 PHE A N 1
ATOM 1494 C CA . PHE A 1 190 ? 4.225 12.963 -8.967 1.00 91.12 190 PHE A CA 1
ATOM 1495 C C . PHE A 1 190 ? 3.401 14.159 -9.445 1.00 91.12 190 PHE A C 1
ATOM 1497 O O . PHE A 1 190 ? 3.317 15.164 -8.742 1.00 91.12 190 PHE A O 1
ATOM 1504 N N . LYS A 1 191 ? 2.718 14.043 -10.591 1.00 91.88 191 LYS A N 1
ATOM 1505 C CA . LYS A 1 191 ? 1.834 15.100 -11.112 1.00 91.88 191 LYS A CA 1
ATOM 1506 C C . LYS A 1 191 ? 0.722 15.478 -10.126 1.00 91.88 191 LYS A C 1
ATOM 1508 O O . LYS A 1 191 ? 0.272 16.622 -10.107 1.00 91.88 191 LYS A O 1
ATOM 1513 N N . ARG A 1 192 ? 0.277 14.524 -9.306 1.00 90.62 192 ARG A N 1
ATOM 1514 C CA . ARG A 1 192 ? -0.750 14.714 -8.270 1.00 90.62 192 ARG A CA 1
ATOM 1515 C C . ARG A 1 192 ? -0.178 15.088 -6.899 1.00 90.62 192 ARG A C 1
ATOM 1517 O O . ARG A 1 192 ? -0.950 15.189 -5.951 1.00 90.62 192 ARG A O 1
ATOM 1524 N N . ASN A 1 193 ? 1.134 15.311 -6.790 1.00 88.25 193 ASN A N 1
ATOM 1525 C CA . ASN A 1 193 ? 1.853 15.504 -5.526 1.00 88.25 193 ASN A CA 1
ATOM 1526 C C . ASN A 1 193 ? 1.667 14.338 -4.532 1.00 88.25 193 ASN A C 1
ATOM 1528 O O . ASN A 1 193 ? 1.694 14.539 -3.316 1.00 88.25 193 ASN A O 1
ATOM 1532 N N . ASP A 1 194 ? 1.481 13.112 -5.033 1.00 88.88 194 ASP A N 1
ATOM 1533 C CA . ASP A 1 194 ? 1.380 11.919 -4.195 1.00 88.88 194 ASP A CA 1
ATOM 1534 C C . ASP A 1 194 ? 2.779 11.445 -3.774 1.00 88.88 194 ASP A C 1
ATOM 1536 O O . ASP A 1 194 ? 3.592 10.991 -4.582 1.00 88.88 194 ASP A O 1
ATOM 1540 N N . ARG A 1 195 ? 3.052 11.515 -2.467 1.00 86.88 195 ARG A N 1
ATOM 1541 C CA . ARG A 1 195 ? 4.339 11.122 -1.877 1.00 86.88 195 ARG A CA 1
ATOM 1542 C C . ARG A 1 195 ? 4.624 9.619 -1.951 1.00 86.88 195 ARG A C 1
ATOM 1544 O O . ARG A 1 195 ? 5.751 9.227 -1.669 1.00 86.88 195 ARG A O 1
ATOM 1551 N N . ASN A 1 196 ? 3.642 8.778 -2.271 1.00 89.38 196 ASN A N 1
ATOM 1552 C CA . ASN A 1 196 ? 3.854 7.344 -2.506 1.00 89.38 196 ASN A CA 1
ATOM 1553 C C . ASN A 1 196 ? 4.666 7.074 -3.786 1.00 89.38 196 ASN A C 1
ATOM 1555 O O . ASN A 1 196 ? 5.218 5.986 -3.932 1.00 89.38 196 ASN A O 1
ATOM 1559 N N . ALA A 1 197 ? 4.795 8.064 -4.681 1.00 91.31 197 ALA A N 1
ATOM 1560 C CA . ALA A 1 197 ? 5.639 7.961 -5.871 1.00 91.31 197 ALA A CA 1
ATOM 1561 C C . ALA A 1 197 ? 7.110 7.675 -5.531 1.00 91.31 197 ALA A C 1
ATOM 1563 O O . ALA A 1 197 ? 7.781 6.965 -6.272 1.00 91.31 197 ALA A O 1
ATOM 1564 N N . ILE A 1 198 ? 7.596 8.223 -4.411 1.00 89.75 198 ILE A N 1
ATOM 1565 C CA . ILE A 1 198 ? 8.996 8.128 -3.986 1.00 89.75 198 ILE A CA 1
ATOM 1566 C C . ILE A 1 198 ? 9.393 6.680 -3.665 1.00 89.75 198 ILE A C 1
ATOM 1568 O O . ILE A 1 198 ? 10.250 6.169 -4.379 1.00 89.75 198 ILE A O 1
ATOM 1572 N N . PRO A 1 199 ? 8.766 5.987 -2.690 1.00 91.06 199 PRO A N 1
ATOM 1573 C CA . PRO A 1 199 ? 9.134 4.604 -2.386 1.00 91.06 199 PRO A CA 1
ATOM 1574 C C . PRO A 1 199 ? 8.920 3.672 -3.586 1.00 91.06 199 PRO A C 1
ATOM 1576 O O . PRO A 1 199 ? 9.708 2.762 -3.812 1.00 91.06 199 PRO A O 1
ATOM 1579 N N . LEU A 1 200 ? 7.899 3.920 -4.419 1.00 93.25 200 LEU A N 1
ATOM 1580 C CA . LEU A 1 200 ? 7.703 3.140 -5.642 1.00 93.25 200 LEU A CA 1
ATOM 1581 C C . LEU A 1 200 ? 8.861 3.320 -6.639 1.00 93.25 200 LEU A C 1
ATOM 1583 O O . LEU A 1 200 ? 9.317 2.346 -7.234 1.00 93.25 200 LEU A O 1
ATOM 1587 N N . LEU A 1 201 ? 9.335 4.555 -6.826 1.00 93.94 201 LEU A N 1
ATOM 1588 C CA . LEU A 1 201 ? 10.479 4.849 -7.686 1.00 93.94 201 LEU A CA 1
ATOM 1589 C C . LEU A 1 201 ? 11.784 4.278 -7.119 1.00 93.94 201 LEU A C 1
ATOM 1591 O O . LEU A 1 201 ? 12.602 3.790 -7.897 1.00 93.94 201 LEU A O 1
ATOM 1595 N N . GLU A 1 202 ? 11.976 4.318 -5.800 1.00 93.12 202 GLU A N 1
ATOM 1596 C CA . GLU A 1 202 ? 13.133 3.718 -5.123 1.00 93.12 202 GLU A CA 1
ATOM 1597 C C . GLU A 1 202 ? 13.205 2.214 -5.416 1.00 93.12 202 GLU A C 1
ATOM 1599 O O . GLU A 1 202 ? 14.201 1.765 -5.978 1.00 93.12 202 GLU A O 1
ATOM 1604 N N . ILE A 1 203 ? 12.109 1.474 -5.209 1.00 95.06 203 ILE A N 1
ATOM 1605 C CA . ILE A 1 203 ? 12.016 0.034 -5.517 1.00 95.06 203 ILE A CA 1
ATOM 1606 C C . ILE A 1 203 ? 12.344 -0.256 -6.990 1.00 95.06 203 ILE A C 1
ATOM 1608 O O . ILE A 1 203 ? 13.101 -1.176 -7.304 1.00 95.06 203 ILE A O 1
ATOM 1612 N N . ILE A 1 204 ? 11.786 0.532 -7.919 1.00 93.88 204 ILE A N 1
ATOM 1613 C CA . ILE A 1 204 ? 12.065 0.379 -9.357 1.00 93.88 204 ILE A CA 1
ATOM 1614 C C . ILE A 1 204 ? 13.551 0.605 -9.644 1.00 93.88 204 ILE A C 1
ATOM 1616 O O . ILE A 1 204 ? 14.154 -0.153 -10.403 1.00 93.88 204 ILE A O 1
ATOM 1620 N N . THR A 1 205 ? 14.135 1.648 -9.058 1.00 93.25 205 THR A N 1
ATOM 1621 C CA . THR A 1 205 ? 15.533 2.022 -9.282 1.00 93.25 205 THR A CA 1
ATOM 1622 C C . THR A 1 205 ? 16.475 0.961 -8.726 1.00 93.25 205 THR A C 1
ATOM 1624 O O . THR A 1 205 ? 17.411 0.571 -9.417 1.00 93.25 205 THR A O 1
ATOM 1627 N N . GLU A 1 206 ? 16.210 0.450 -7.525 1.00 94.44 206 GLU A N 1
ATOM 1628 C CA . GLU A 1 206 ? 16.995 -0.616 -6.900 1.00 94.44 206 GLU A CA 1
ATOM 1629 C C . GLU A 1 206 ? 17.038 -1.876 -7.768 1.00 94.44 206 GLU A C 1
ATOM 1631 O O . GLU A 1 206 ? 18.122 -2.379 -8.062 1.00 94.44 206 GLU A O 1
ATOM 1636 N N . GLU A 1 207 ? 15.890 -2.346 -8.261 1.00 94.69 207 GLU A N 1
ATOM 1637 C CA . GLU A 1 207 ? 15.836 -3.542 -9.112 1.00 94.69 207 GLU A CA 1
ATOM 1638 C C . GLU A 1 207 ? 16.494 -3.336 -10.483 1.00 94.69 207 GLU A C 1
ATOM 1640 O O . GLU A 1 207 ? 17.168 -4.231 -10.996 1.00 94.69 207 GLU A O 1
ATOM 1645 N N . VAL A 1 208 ? 16.335 -2.151 -11.084 1.00 90.56 208 VAL A N 1
ATOM 1646 C CA . VAL A 1 208 ? 17.004 -1.810 -12.351 1.00 90.56 208 VAL A CA 1
ATOM 1647 C C . VAL A 1 208 ? 18.523 -1.776 -12.168 1.00 90.56 208 VAL A C 1
ATOM 1649 O O . VAL A 1 208 ? 19.246 -2.311 -13.008 1.00 90.56 208 VAL A O 1
ATOM 1652 N N . MET A 1 209 ? 19.007 -1.197 -11.066 1.00 90.38 209 MET A N 1
ATOM 1653 C CA . MET A 1 209 ? 20.435 -1.120 -10.736 1.00 90.38 209 MET A CA 1
ATOM 1654 C C . MET A 1 209 ? 21.032 -2.475 -10.347 1.00 90.38 209 MET A C 1
ATOM 1656 O O . MET A 1 209 ? 22.199 -2.727 -10.639 1.00 90.38 209 MET A O 1
ATOM 1660 N N . ALA A 1 210 ? 20.241 -3.363 -9.739 1.00 93.00 210 ALA A N 1
ATOM 1661 C CA . ALA A 1 210 ? 20.655 -4.724 -9.408 1.00 93.00 210 ALA A CA 1
ATOM 1662 C C . ALA A 1 210 ? 20.795 -5.633 -10.645 1.00 93.00 210 ALA A C 1
ATOM 1664 O O . ALA A 1 210 ? 21.455 -6.671 -10.586 1.00 93.00 210 ALA A O 1
ATOM 1665 N N . CYS A 1 211 ? 20.192 -5.265 -11.779 1.00 89.94 211 CYS A N 1
ATOM 1666 C CA . CYS A 1 211 ? 20.248 -6.053 -13.002 1.00 89.94 211 CYS A CA 1
ATOM 1667 C C . CYS A 1 211 ? 21.479 -5.687 -13.855 1.00 89.94 211 CYS A C 1
ATOM 1669 O O . CYS A 1 211 ? 21.418 -4.814 -14.721 1.00 89.94 211 CYS A O 1
ATOM 1671 N N . GLU A 1 212 ? 22.595 -6.401 -13.669 1.00 87.31 212 GLU A N 1
ATOM 1672 C CA . GLU A 1 212 ? 23.879 -6.119 -14.343 1.00 87.31 212 GLU A CA 1
ATOM 1673 C C . GLU A 1 212 ? 23.757 -5.952 -15.865 1.00 87.31 212 GLU A C 1
ATOM 1675 O O . GLU A 1 212 ? 24.283 -4.998 -16.440 1.00 87.31 212 GLU A O 1
ATOM 1680 N N . GLN A 1 213 ? 23.016 -6.845 -16.527 1.00 83.44 213 GLN A N 1
ATOM 1681 C CA . GLN A 1 213 ? 22.853 -6.821 -17.983 1.00 83.44 213 GLN A CA 1
ATOM 1682 C C . GLN A 1 213 ? 22.219 -5.514 -18.482 1.00 83.44 213 GLN A C 1
ATOM 1684 O O . GLN A 1 213 ? 22.590 -5.012 -19.545 1.00 83.44 213 GLN A O 1
ATOM 1689 N N . ILE A 1 214 ? 21.288 -4.959 -17.703 1.00 86.00 214 ILE A N 1
ATOM 1690 C CA . ILE A 1 214 ? 20.590 -3.709 -18.006 1.00 86.00 214 ILE A CA 1
ATOM 1691 C C . ILE A 1 214 ? 21.556 -2.529 -17.919 1.00 86.00 214 ILE A C 1
ATOM 1693 O O . ILE A 1 214 ? 21.604 -1.695 -18.825 1.00 86.00 214 ILE A O 1
ATOM 1697 N N . ILE A 1 215 ? 22.391 -2.506 -16.882 1.00 87.12 215 ILE A N 1
ATOM 1698 C CA . ILE A 1 215 ? 23.398 -1.462 -16.680 1.00 87.12 215 ILE A CA 1
ATOM 1699 C C . ILE A 1 215 ? 24.481 -1.512 -17.758 1.00 87.12 215 ILE A C 1
ATOM 1701 O O . ILE A 1 215 ? 24.830 -0.476 -18.328 1.00 87.12 215 ILE A O 1
ATOM 1705 N N . VAL A 1 216 ? 24.957 -2.709 -18.114 1.00 85.31 216 VAL A N 1
ATOM 1706 C CA . VAL A 1 216 ? 25.912 -2.898 -19.217 1.00 85.31 216 VAL A CA 1
ATOM 1707 C C . VAL A 1 216 ? 25.328 -2.388 -20.536 1.00 85.31 216 VAL A C 1
ATOM 1709 O O . VAL A 1 216 ? 26.018 -1.695 -21.289 1.00 85.31 216 VAL A O 1
ATOM 1712 N N . TRP A 1 217 ? 24.058 -2.685 -20.820 1.00 84.00 217 TRP A N 1
ATOM 1713 C CA . TRP A 1 217 ? 23.370 -2.204 -22.019 1.00 84.00 217 TRP A CA 1
ATOM 1714 C C . TRP A 1 217 ? 23.189 -0.690 -22.035 1.00 84.00 217 TRP A C 1
ATOM 1716 O O . TRP A 1 217 ? 23.436 -0.067 -23.072 1.00 84.00 217 TRP A O 1
ATOM 1726 N N . TRP A 1 218 ? 22.816 -0.086 -20.909 1.00 83.25 218 TRP A N 1
ATOM 1727 C CA . TRP A 1 218 ? 22.697 1.364 -20.789 1.00 83.25 218 TRP A CA 1
ATOM 1728 C C . TRP A 1 218 ? 24.045 2.057 -21.023 1.00 83.25 218 TRP A C 1
ATOM 1730 O O . TRP A 1 218 ? 24.151 2.907 -21.911 1.00 83.25 218 TRP A O 1
ATOM 1740 N N . TYR A 1 219 ? 25.100 1.621 -20.326 1.00 83.88 219 TYR A N 1
ATOM 1741 C CA . TYR A 1 219 ? 26.450 2.165 -20.486 1.00 83.88 219 TYR A CA 1
ATOM 1742 C C . TYR A 1 219 ? 26.962 2.025 -21.921 1.00 83.88 219 TYR A C 1
ATOM 1744 O O . TYR A 1 219 ? 27.387 3.008 -22.525 1.00 83.88 219 TYR A O 1
ATOM 1752 N N . SER A 1 220 ? 26.874 0.823 -22.498 1.00 80.19 220 SER A N 1
ATOM 1753 C CA . SER A 1 220 ? 27.379 0.548 -23.850 1.00 80.19 220 SER A CA 1
ATOM 1754 C C . SER A 1 220 ? 26.662 1.390 -24.907 1.00 80.19 220 SER A C 1
ATOM 1756 O O . SER A 1 220 ? 27.292 1.884 -25.840 1.00 80.19 220 SER A O 1
ATOM 1758 N N . THR A 1 221 ? 25.353 1.612 -24.739 1.00 80.50 221 THR A N 1
ATOM 1759 C CA . THR A 1 221 ? 24.558 2.463 -25.639 1.00 80.50 221 THR A CA 1
ATOM 1760 C C . THR A 1 221 ? 24.988 3.927 -25.548 1.00 80.50 221 THR A C 1
ATOM 1762 O O . THR A 1 221 ? 25.180 4.579 -26.575 1.00 80.50 221 THR A O 1
ATOM 1765 N N . LYS A 1 222 ? 25.198 4.450 -24.334 1.00 78.69 222 LYS A N 1
ATOM 1766 C CA . LYS A 1 222 ? 25.679 5.826 -24.129 1.00 78.69 222 LYS A CA 1
ATOM 1767 C C . LYS A 1 222 ? 27.110 6.020 -24.622 1.00 78.69 222 LYS A C 1
ATOM 1769 O O . LYS A 1 222 ? 27.383 7.007 -25.299 1.00 78.69 222 LYS A O 1
ATOM 1774 N N . ALA A 1 223 ? 28.001 5.070 -24.347 1.00 77.88 223 ALA A N 1
ATOM 1775 C CA . ALA A 1 223 ? 29.384 5.103 -24.812 1.00 77.88 223 ALA A CA 1
ATOM 1776 C C . ALA A 1 223 ? 29.466 5.109 -26.348 1.00 77.88 223 ALA A C 1
ATOM 1778 O O . ALA A 1 223 ? 30.220 5.895 -26.919 1.00 77.88 223 ALA A O 1
ATOM 1779 N N . ALA A 1 224 ? 28.638 4.303 -27.023 1.00 73.44 224 ALA A N 1
ATOM 1780 C CA . ALA A 1 224 ? 28.551 4.286 -28.482 1.00 73.44 224 ALA A CA 1
ATOM 1781 C C . ALA A 1 224 ? 28.059 5.624 -29.066 1.00 73.44 224 ALA A C 1
ATOM 1783 O O . ALA A 1 224 ? 28.609 6.090 -30.063 1.00 73.44 224 ALA A O 1
ATOM 1784 N N . LEU A 1 225 ? 27.073 6.272 -28.432 1.00 67.25 225 LEU A N 1
ATOM 1785 C CA . LEU A 1 225 ? 26.579 7.592 -28.852 1.00 67.25 225 LEU A CA 1
ATOM 1786 C C . LEU A 1 225 ? 27.650 8.686 -28.721 1.00 67.25 225 LEU A C 1
ATOM 1788 O O . LEU A 1 225 ? 27.771 9.529 -29.607 1.00 67.25 225 LEU A O 1
ATOM 1792 N N . VAL A 1 226 ? 28.452 8.660 -27.651 1.00 66.12 226 VAL A N 1
ATOM 1793 C CA . VAL A 1 226 ? 29.551 9.623 -27.456 1.00 66.12 226 VAL A CA 1
ATOM 1794 C C . VAL A 1 226 ? 30.698 9.364 -28.438 1.00 66.12 226 VAL A C 1
ATOM 1796 O O . VAL A 1 226 ? 31.236 10.312 -29.007 1.00 66.12 226 VAL A O 1
ATOM 1799 N N . ALA A 1 227 ? 31.031 8.098 -28.707 1.00 60.03 227 ALA A N 1
ATOM 1800 C CA . ALA A 1 227 ? 32.054 7.725 -29.688 1.00 60.03 227 ALA A CA 1
ATOM 1801 C C . ALA A 1 227 ? 31.691 8.147 -31.127 1.00 60.03 227 ALA A C 1
ATOM 1803 O O . ALA A 1 227 ? 32.573 8.454 -31.923 1.00 60.03 227 ALA A O 1
ATOM 1804 N N . TRP A 1 228 ? 30.399 8.219 -31.461 1.00 53.81 228 TRP A N 1
ATOM 1805 C CA . TRP A 1 228 ? 29.922 8.709 -32.761 1.00 53.81 228 TRP A CA 1
ATOM 1806 C C . TRP A 1 228 ? 29.972 10.239 -32.916 1.00 53.81 228 TRP A C 1
ATOM 1808 O O . TRP A 1 228 ? 29.974 10.737 -34.040 1.00 53.81 228 TRP A O 1
ATOM 1818 N N . GLY A 1 229 ? 30.038 10.992 -31.813 1.00 47.00 229 GLY A N 1
ATOM 1819 C CA . GLY A 1 229 ? 30.152 12.455 -31.826 1.00 47.00 229 GLY A CA 1
ATOM 1820 C C . GLY A 1 229 ? 31.574 12.981 -32.059 1.00 47.00 229 GLY A C 1
ATOM 1821 O O . GLY A 1 229 ? 31.748 14.172 -32.309 1.00 47.00 229 GLY A O 1
ATOM 1822 N N . GLY A 1 230 ? 32.590 12.115 -31.999 1.00 44.41 230 GLY A N 1
ATOM 1823 C CA . GLY A 1 230 ? 33.998 12.490 -32.113 1.00 44.41 230 GLY A CA 1
ATOM 1824 C C . GLY A 1 230 ? 34.769 11.597 -33.081 1.00 44.41 230 GLY A C 1
ATOM 1825 O O . GLY A 1 230 ? 35.380 10.633 -32.653 1.00 44.41 230 GLY A O 1
ATOM 1826 N N . GLY A 1 231 ? 34.762 11.953 -34.369 1.00 37.44 231 GLY A N 1
ATOM 1827 C CA . GLY A 1 231 ? 35.838 11.677 -35.335 1.00 37.44 231 GLY A CA 1
ATOM 1828 C C . GLY A 1 231 ? 36.311 10.226 -35.541 1.00 37.44 231 GLY A C 1
ATOM 1829 O O . GLY A 1 231 ? 37.083 9.691 -34.759 1.00 37.44 231 GLY A O 1
ATOM 1830 N N . THR A 1 232 ? 35.971 9.670 -36.711 1.00 42.53 232 THR A N 1
ATOM 1831 C CA . THR A 1 232 ? 36.778 8.722 -37.519 1.00 42.53 232 THR A CA 1
ATOM 1832 C C . THR A 1 232 ? 37.633 7.681 -36.779 1.00 42.53 232 THR A C 1
ATOM 1834 O O . THR A 1 232 ? 38.786 7.932 -36.436 1.00 42.53 232 THR A O 1
ATOM 1837 N N . GLY A 1 233 ? 37.142 6.444 -36.705 1.00 33.66 233 GLY A N 1
ATOM 1838 C CA . GLY A 1 233 ? 37.981 5.287 -36.390 1.00 33.66 233 GLY A CA 1
ATOM 1839 C C . GLY A 1 233 ? 37.208 3.982 -36.503 1.00 33.66 233 GLY A C 1
ATOM 1840 O O . GLY A 1 233 ? 36.412 3.655 -35.630 1.00 33.66 233 GLY A O 1
ATOM 1841 N N . GLY A 1 234 ? 37.426 3.239 -37.591 1.00 44.50 234 GLY A N 1
ATOM 1842 C CA . GLY A 1 234 ? 36.846 1.914 -37.806 1.00 44.50 234 GLY A CA 1
ATOM 1843 C C . GLY A 1 234 ? 37.265 0.931 -36.711 1.00 44.50 234 GLY A C 1
ATOM 1844 O O . GLY A 1 234 ? 38.346 0.352 -36.766 1.00 44.50 234 GLY A O 1
ATOM 1845 N N . GLY A 1 235 ? 36.394 0.742 -35.721 1.00 32.56 235 GLY A N 1
ATOM 1846 C CA . GLY A 1 235 ? 36.526 -0.250 -34.660 1.00 32.56 235 GLY A CA 1
ATOM 1847 C C . GLY A 1 235 ? 35.781 -1.529 -35.024 1.00 32.56 235 GLY A C 1
ATOM 1848 O O . GLY A 1 235 ? 34.553 -1.586 -35.000 1.00 32.56 235 GLY A O 1
ATOM 1849 N N . LYS A 1 236 ? 36.553 -2.552 -35.385 1.00 35.59 236 LYS A N 1
ATOM 1850 C CA . LYS A 1 236 ? 36.150 -3.938 -35.657 1.00 35.59 236 LYS A CA 1
ATOM 1851 C C . LYS A 1 236 ? 35.126 -4.421 -34.612 1.00 35.59 236 LYS A C 1
ATOM 1853 O O . LYS A 1 236 ? 35.446 -4.502 -33.430 1.00 35.59 236 LYS A O 1
ATOM 1858 N N . HIS A 1 237 ? 33.905 -4.727 -35.057 1.00 42.16 237 HIS A N 1
ATOM 1859 C CA . HIS A 1 237 ? 32.830 -5.278 -34.228 1.00 42.16 237 HIS A CA 1
ATOM 1860 C C . HIS A 1 237 ? 33.268 -6.596 -33.575 1.00 42.16 237 HIS A C 1
ATOM 1862 O O . HIS A 1 237 ? 33.368 -7.631 -34.233 1.00 42.16 237 HIS A O 1
ATOM 1868 N N . GLY A 1 238 ? 33.527 -6.545 -32.271 1.00 32.56 238 GLY A N 1
ATOM 1869 C CA . GLY A 1 238 ? 33.692 -7.712 -31.417 1.00 32.56 238 GLY A CA 1
ATOM 1870 C C . GLY A 1 238 ? 32.357 -8.105 -30.791 1.00 32.56 238 GLY A C 1
ATOM 1871 O O . GLY A 1 238 ? 31.924 -7.473 -29.840 1.00 32.56 238 GLY A O 1
ATOM 1872 N N . GLY A 1 239 ? 31.734 -9.143 -31.355 1.00 38.19 239 GLY A N 1
ATOM 1873 C CA . GLY A 1 239 ? 30.969 -10.178 -30.646 1.00 38.19 239 GLY A CA 1
ATOM 1874 C C . GLY A 1 239 ? 29.849 -9.763 -29.686 1.00 38.19 239 GLY A C 1
ATOM 1875 O O . GLY A 1 239 ? 30.080 -9.586 -28.498 1.00 38.19 239 GLY A O 1
ATOM 1876 N N . GLY A 1 240 ? 28.610 -9.785 -30.183 1.00 37.41 240 GLY A N 1
ATOM 1877 C CA . GLY A 1 240 ? 27.400 -9.758 -29.353 1.00 37.41 240 GLY A CA 1
ATOM 1878 C C . GLY A 1 240 ? 26.105 -9.686 -30.163 1.00 37.41 240 GLY A C 1
ATOM 1879 O O . GLY A 1 240 ? 25.200 -8.934 -29.818 1.00 37.41 240 GLY A O 1
ATOM 1880 N N . GLY A 1 241 ? 26.032 -10.394 -31.294 1.00 47.56 241 GLY A N 1
ATOM 1881 C CA . GLY A 1 241 ? 24.829 -10.433 -32.124 1.00 47.56 241 GLY A CA 1
ATOM 1882 C C . GLY A 1 241 ? 23.685 -11.132 -31.391 1.00 47.56 241 GLY A C 1
ATOM 1883 O O . GLY A 1 241 ? 23.803 -12.306 -31.052 1.00 47.56 241 GLY A O 1
ATOM 1884 N N . GLY A 1 242 ? 22.581 -10.416 -31.167 1.00 48.91 242 GLY A N 1
ATOM 1885 C CA . GLY A 1 242 ? 21.331 -11.041 -30.738 1.00 48.91 242 GLY A CA 1
ATOM 1886 C C . GLY A 1 242 ? 20.207 -10.104 -30.302 1.00 48.91 242 GLY A C 1
ATOM 1887 O O . GLY A 1 242 ? 19.053 -10.476 -30.477 1.00 48.91 242 GLY A O 1
ATOM 1888 N N . ASN A 1 243 ? 20.486 -8.912 -29.750 1.00 57.84 243 ASN A N 1
ATOM 1889 C CA . ASN A 1 243 ? 19.411 -8.129 -29.114 1.00 57.84 243 ASN A CA 1
ATOM 1890 C C . ASN A 1 243 ? 19.624 -6.598 -29.087 1.00 57.84 243 ASN A C 1
ATOM 1892 O O . ASN A 1 243 ? 19.337 -5.946 -28.083 1.00 57.84 243 ASN A O 1
ATOM 1896 N N . SER A 1 244 ? 20.110 -6.000 -30.185 1.00 65.06 244 SER A N 1
ATOM 1897 C CA . SER A 1 244 ? 20.307 -4.536 -30.290 1.00 65.06 244 SER A CA 1
ATOM 1898 C C . SER A 1 244 ? 19.037 -3.745 -29.946 1.00 65.06 244 SER A C 1
ATOM 1900 O O . SER A 1 244 ? 19.089 -2.705 -29.296 1.00 65.06 244 SER A O 1
ATOM 1902 N N . SER A 1 245 ? 17.875 -4.295 -30.293 1.00 65.00 245 SER A N 1
ATOM 1903 C CA . SER A 1 245 ? 16.555 -3.784 -29.936 1.00 65.00 245 SER A CA 1
ATOM 1904 C C . SER A 1 245 ? 16.347 -3.676 -28.418 1.00 65.00 245 SER A C 1
ATOM 1906 O O . SER A 1 245 ? 16.046 -2.600 -27.900 1.00 65.00 245 SER A O 1
ATOM 1908 N N . ALA A 1 246 ? 16.537 -4.774 -27.683 1.00 68.25 246 ALA A N 1
ATOM 1909 C CA . ALA A 1 246 ? 16.337 -4.800 -26.236 1.00 68.25 246 ALA A CA 1
ATOM 1910 C C . ALA A 1 246 ? 17.334 -3.883 -25.519 1.00 68.25 246 ALA A C 1
ATOM 1912 O O . ALA A 1 246 ? 16.957 -3.185 -24.582 1.00 68.25 246 ALA A O 1
ATOM 1913 N N . GLN A 1 247 ? 18.568 -3.806 -26.022 1.00 74.44 247 GLN A N 1
ATOM 1914 C CA . GLN A 1 247 ? 19.594 -2.896 -25.521 1.00 74.44 247 GLN A CA 1
ATOM 1915 C C . GLN A 1 247 ? 19.168 -1.416 -25.621 1.00 74.44 247 GLN A C 1
ATOM 1917 O O . GLN A 1 247 ? 19.284 -0.683 -24.638 1.00 74.44 247 GLN A O 1
ATOM 1922 N N . HIS A 1 248 ? 18.619 -0.968 -26.756 1.00 73.38 248 HIS A N 1
ATOM 1923 C CA . HIS A 1 248 ? 18.137 0.414 -26.900 1.00 73.38 248 HIS A CA 1
ATOM 1924 C C . HIS A 1 248 ? 16.891 0.716 -26.049 1.00 73.38 248 HIS A C 1
ATOM 1926 O O . HIS A 1 248 ? 16.800 1.797 -25.456 1.00 73.38 248 HIS A O 1
ATOM 1932 N N . ALA A 1 249 ? 15.948 -0.228 -25.940 1.00 73.31 249 ALA A N 1
ATOM 1933 C CA . ALA A 1 249 ? 14.783 -0.078 -25.056 1.00 73.31 249 ALA A CA 1
ATOM 1934 C C . ALA A 1 249 ? 15.201 0.029 -23.588 1.00 73.31 249 ALA A C 1
ATOM 1936 O O . ALA A 1 249 ? 14.740 0.910 -22.867 1.00 73.31 249 ALA A O 1
ATOM 1937 N N . CYS A 1 250 ? 16.125 -0.837 -23.177 1.00 78.06 250 CYS A N 1
ATOM 1938 C CA . CYS A 1 250 ? 16.714 -0.837 -21.851 1.00 78.06 250 CYS A CA 1
ATOM 1939 C C . CYS A 1 250 ? 17.395 0.494 -21.533 1.00 78.06 250 CYS A C 1
ATOM 1941 O O . CYS A 1 250 ? 17.150 1.085 -20.486 1.00 78.06 250 CYS A O 1
ATOM 1943 N N . SER A 1 251 ? 18.213 0.999 -22.462 1.00 80.38 251 SER A N 1
ATOM 1944 C CA . SER A 1 251 ? 18.874 2.291 -22.297 1.00 80.38 251 SER A CA 1
ATOM 1945 C C . SER A 1 251 ? 17.867 3.428 -22.100 1.00 80.38 251 SER A C 1
ATOM 1947 O O . SER A 1 251 ? 18.093 4.300 -21.268 1.00 80.38 251 SER A O 1
ATOM 1949 N N . SER A 1 252 ? 16.756 3.412 -22.841 1.00 80.75 252 SER A N 1
ATOM 1950 C CA . SER A 1 252 ? 15.696 4.424 -22.723 1.00 80.75 252 SER A CA 1
ATOM 1951 C C . SER A 1 252 ? 14.943 4.318 -21.392 1.00 80.75 252 SER A C 1
ATOM 1953 O O . SER A 1 252 ? 14.598 5.333 -20.793 1.00 80.75 252 SER A O 1
ATOM 1955 N N . LEU A 1 253 ? 14.714 3.092 -20.905 1.00 82.31 253 LEU A N 1
ATOM 1956 C CA . LEU A 1 253 ? 14.123 2.844 -19.590 1.00 82.31 253 LEU A CA 1
ATOM 1957 C C . LEU A 1 253 ? 15.004 3.422 -18.472 1.00 82.31 253 LEU A C 1
ATOM 1959 O O . LEU A 1 253 ? 14.501 4.132 -17.605 1.00 82.31 253 LEU A O 1
ATOM 1963 N N . CYS A 1 254 ? 16.314 3.159 -18.509 1.00 82.19 254 CYS A N 1
ATOM 1964 C CA . CYS A 1 254 ? 17.268 3.693 -17.533 1.00 82.19 254 CYS A CA 1
ATOM 1965 C C . CYS A 1 254 ? 17.335 5.226 -17.561 1.00 82.19 254 CYS A C 1
ATOM 1967 O O . CYS A 1 254 ? 17.376 5.851 -16.501 1.00 82.19 254 CYS A O 1
ATOM 1969 N N . ASP A 1 255 ? 17.289 5.838 -18.749 1.00 84.19 255 ASP A N 1
ATOM 1970 C CA . ASP A 1 255 ? 17.230 7.297 -18.879 1.00 84.19 255 ASP A CA 1
ATOM 1971 C C . ASP A 1 255 ? 15.992 7.865 -18.173 1.00 84.19 255 ASP A C 1
ATOM 1973 O O . ASP A 1 255 ? 16.105 8.790 -17.372 1.00 84.19 255 ASP A O 1
ATOM 1977 N N . GLU A 1 256 ? 14.818 7.274 -18.389 1.00 81.56 256 GLU A N 1
ATOM 1978 C CA . GLU A 1 256 ? 13.582 7.705 -17.731 1.00 81.56 256 GLU A CA 1
ATOM 1979 C C . GLU A 1 256 ? 13.642 7.540 -16.209 1.00 81.56 256 GLU A C 1
ATOM 1981 O O . GLU A 1 256 ? 13.278 8.467 -15.483 1.00 81.56 256 GLU A O 1
ATOM 1986 N N . VAL A 1 257 ? 14.155 6.412 -15.706 1.00 81.25 257 VAL A N 1
ATOM 1987 C CA . VAL A 1 257 ? 14.369 6.198 -14.261 1.00 81.25 257 VAL A CA 1
ATOM 1988 C C . VAL A 1 257 ? 15.287 7.285 -13.687 1.00 81.25 257 VAL A C 1
ATOM 1990 O O . VAL A 1 257 ? 14.978 7.876 -12.649 1.00 81.25 257 VAL A O 1
ATOM 1993 N N . SER A 1 258 ? 16.379 7.611 -14.389 1.00 78.69 258 SER A N 1
ATOM 1994 C CA . SER A 1 258 ? 17.329 8.643 -13.961 1.00 78.69 258 SER A CA 1
ATOM 1995 C C . SER A 1 258 ? 16.700 10.040 -13.922 1.00 78.69 258 SER A C 1
ATOM 1997 O O . SER A 1 258 ? 16.863 10.753 -12.934 1.00 78.69 258 SER A O 1
ATOM 1999 N N . VAL A 1 259 ? 15.889 10.403 -14.922 1.00 79.69 259 VAL A N 1
ATOM 2000 C CA . VAL A 1 259 ? 15.183 11.693 -14.978 1.00 79.69 259 VAL A CA 1
ATOM 2001 C C . VAL A 1 259 ? 14.225 11.845 -13.798 1.00 79.69 259 VAL A C 1
ATOM 2003 O O . VAL A 1 259 ? 14.227 12.881 -13.136 1.00 79.69 259 VAL A O 1
ATOM 2006 N N . HIS A 1 260 ? 13.436 10.814 -13.487 1.00 75.50 260 HIS A N 1
ATOM 2007 C CA . HIS A 1 260 ? 12.497 10.872 -12.361 1.00 75.50 260 HIS A CA 1
ATOM 2008 C C . HIS A 1 260 ? 13.226 10.914 -11.008 1.00 75.50 260 HIS A C 1
ATOM 2010 O O . HIS A 1 260 ? 12.755 11.563 -10.073 1.00 75.50 260 HIS A O 1
ATOM 2016 N N . THR A 1 261 ? 14.401 10.284 -10.915 1.00 73.25 261 THR A N 1
ATOM 2017 C CA . THR A 1 261 ? 15.250 10.323 -9.716 1.00 73.25 261 THR A CA 1
ATOM 2018 C C . THR A 1 261 ? 15.875 11.706 -9.505 1.00 73.25 261 THR A C 1
ATOM 2020 O O . THR A 1 261 ? 15.900 12.209 -8.382 1.00 73.25 261 THR A O 1
ATOM 2023 N N . GLU A 1 262 ? 16.331 12.367 -10.571 1.00 65.44 262 GLU A N 1
ATOM 2024 C CA . GLU A 1 262 ? 16.886 13.726 -10.502 1.00 65.44 262 GLU A CA 1
ATOM 2025 C C . GLU A 1 262 ? 15.806 14.784 -10.212 1.00 65.44 262 GLU A C 1
ATOM 2027 O O . GLU A 1 262 ? 16.034 15.680 -9.399 1.00 65.44 262 GLU A O 1
ATOM 2032 N N . ILE A 1 263 ? 14.593 14.648 -10.768 1.00 60.75 263 ILE A N 1
ATOM 2033 C CA . ILE A 1 263 ? 13.449 15.520 -10.426 1.00 60.75 263 ILE A CA 1
ATOM 2034 C C . ILE A 1 263 ? 13.149 15.477 -8.917 1.00 60.75 263 ILE A C 1
ATOM 2036 O O . ILE A 1 263 ? 12.863 16.511 -8.314 1.00 60.75 263 ILE A O 1
ATOM 2040 N N . ASN A 1 264 ? 13.271 14.307 -8.283 1.00 56.75 264 ASN A N 1
ATOM 2041 C CA . ASN A 1 264 ? 13.115 14.165 -6.833 1.00 56.75 264 ASN A CA 1
ATOM 2042 C C . ASN A 1 264 ? 14.227 14.899 -6.049 1.00 56.75 264 ASN A C 1
ATOM 2044 O O . ASN A 1 264 ? 13.950 15.522 -5.026 1.00 56.75 264 ASN A O 1
ATOM 2048 N N . LYS A 1 265 ? 15.476 14.903 -6.539 1.00 58.00 265 LYS A N 1
ATOM 2049 C CA . LYS A 1 265 ? 16.582 15.638 -5.890 1.00 58.00 265 LYS A CA 1
ATOM 2050 C C . LYS A 1 265 ? 16.425 17.158 -5.969 1.00 58.00 265 LYS A C 1
ATOM 2052 O O . LYS A 1 265 ? 16.792 17.836 -5.018 1.00 58.00 265 LYS A O 1
ATOM 2057 N N . VAL A 1 266 ? 15.891 17.683 -7.074 1.00 54.38 266 VAL A N 1
ATOM 2058 C CA . VAL A 1 266 ? 15.684 19.132 -7.284 1.00 54.38 266 VAL A CA 1
ATOM 2059 C C . VAL A 1 266 ? 14.435 19.654 -6.555 1.00 54.38 266 VAL A C 1
ATOM 2061 O O . VAL A 1 266 ? 14.335 20.845 -6.281 1.00 54.38 266 VAL A O 1
ATOM 2064 N N . GLY A 1 267 ? 13.488 18.775 -6.214 1.00 50.28 267 GLY A N 1
ATOM 2065 C CA . GLY A 1 267 ? 12.272 19.106 -5.460 1.00 50.28 267 GLY A CA 1
ATOM 2066 C C . GLY A 1 267 ? 12.411 19.100 -3.930 1.00 50.28 267 GLY A C 1
ATOM 2067 O O . GLY A 1 267 ? 11.383 19.151 -3.250 1.00 50.28 267 GLY A O 1
ATOM 2068 N N . LYS A 1 268 ? 13.635 18.998 -3.392 1.00 42.06 268 LYS A N 1
ATOM 2069 C CA . LYS A 1 268 ? 13.944 19.156 -1.960 1.00 42.06 268 LYS A CA 1
ATOM 2070 C C . LYS A 1 268 ? 14.462 20.553 -1.645 1.00 42.06 268 LYS A C 1
ATOM 2072 O O . LYS A 1 268 ? 15.281 21.065 -2.436 1.00 42.06 268 LYS A O 1
#

Foldseek 3Di:
DDDDDKDKDWADDPNAGQAIDIPDPDPDRDDPVNVVVVVCCVVPVVVDDDDDFVVVVLVPDDPVRNVVVVVVVCVPDDPVCVVVVVVVVCVVPDPDDDPCVVDPHDDGPNDADDPPDDRDHSDPLVVVLVVLLVLLVVLLDFDPPDPPDPVCVVDPDPPVVVVVCLQCVCVVPVPVVVLVVLLVVLVVCVVVVNPVSVVSLVSNLVSCVVRPSLVVLLVVVVVVVVVVVDDDDDDDDPDDPGHNSSSVSSNVSVVSSVVSVVVVVVVD

InterPro domains:
  IPR007527 Zinc finger, SWIM-type [PF04434] (6-41)
  IPR007527 Zinc finger, SWIM-type [PS50966] (6-42)
  IPR057945 ZSWIM8, TPR repeats [PF25572] (121-257)

Organism: NCBI:txid213953

Secondary structure (DSSP, 8-state):
-PPPP--EEEEEETTEEEEEEESSS--SSS-HHHHHHHHHHHH-GGGS-----HHHHHHTS-HHHHHHHHHHHHHHS-GGGHHHHHHHHHHHH-SS--HHHHSS-PPPTTS-S-TTS-------HHHHHHHHHHHHHHHHSPPP-----GGGGT----HHHHHHHHHHHHHHHTSSHHHHHHHHHHHHHHHTT-TTHHHHHHHHHHHHHH-HHHHHHHHHHHHHHHHHTS--------S-TT-HHHHHHHHHHHHHHHHHHHHHHHT-

Radius of gyration: 28.92 Å; chains: 1; bounding box: 63×41×95 Å

pLDDT: mean 78.7, std 16.58, range [32.56, 95.69]